Protein AF-A0A1E7FN71-F1 (afdb_monomer_lite)

Radius of gyration: 25.56 Å; chains: 1; bounding box: 55×100×59 Å

Foldseek 3Di:
DDDDDDDDDDDDDDDDPPDPPPDPPDPPPPPPPPPDDPPPFKWKKKWFWDDPAWGWMKMKIWGWDDDPPDPPDTDIFWIKIKIATAGHHQCLQVVQDDDDPPWFQFKFKWWAPAAQDPVRDPVPSAFGQAPLPLPAPRYNQDDDVGPSVVCVVPPPPDDQDNADDVVVPNSNDRLGRCCSQWNTGGRDGGMDMTTGPRPRDCVSRQRTKMFIDRVPGTRIMTHMHIDD

Organism: NCBI:txid635003

pLDDT: mean 80.62, std 20.77, range [32.75, 98.75]

InterPro domains:
  IPR036423 Superoxide dismutase-like, copper/zinc binding domain superfamily [G3DSA:2.60.40.200] (39-228)
  IPR036423 Superoxide dismutase-like, copper/zinc binding domain superfamily [SSF49329] (101-226)

Secondary structure (DSSP, 8-state):
----------------------PPP--------------TTEEEEEEEEE-SSEEEEEEEEEEEEEPTT-TT-EEE--EEEEEEEEEE-TTHHHHTSTT-SS--SEEEEEEESSPPPTT--GGGG-SB--TT----TTBTT-STTSHHHHHHHHSTT----SS--HHHHGGGS-TTBHHHHH-PEESSSEEEEEEESS---GGGTTTSEEEEESSSSEEEEEE-EE--

Structure (mmCIF, N/CA/C/O backbone):
data_AF-A0A1E7FN71-F1
#
_entry.id   AF-A0A1E7FN71-F1
#
loop_
_atom_site.group_PDB
_atom_site.id
_atom_site.type_symbol
_atom_site.label_atom_id
_atom_site.label_alt_id
_atom_site.label_comp_id
_atom_site.label_asym_id
_atom_site.label_entity_id
_atom_site.label_seq_id
_atom_site.pdbx_PDB_ins_code
_atom_site.Cartn_x
_atom_site.Cartn_y
_atom_site.Cartn_z
_atom_site.occupancy
_atom_site.B_iso_or_equiv
_atom_site.auth_seq_id
_atom_site.auth_comp_id
_atom_site.auth_asym_id
_atom_site.auth_atom_id
_atom_site.pdbx_PDB_model_num
ATOM 1 N N . MET A 1 1 ? 0.110 -81.401 -13.781 1.00 43.94 1 MET A N 1
ATOM 2 C CA . MET A 1 1 ? 0.864 -80.544 -12.839 1.00 43.94 1 MET A CA 1
ATOM 3 C C . MET A 1 1 ? -0.147 -79.677 -12.103 1.00 43.94 1 MET A C 1
ATOM 5 O O . MET A 1 1 ? -0.982 -79.071 -12.757 1.00 43.94 1 MET A O 1
ATOM 9 N N . LYS A 1 2 ? -0.176 -79.758 -10.767 1.00 37.06 2 LYS A N 1
ATOM 10 C CA . LYS A 1 2 ? -1.174 -79.109 -9.900 1.00 37.06 2 LYS A CA 1
ATOM 11 C C . LYS A 1 2 ? -0.768 -77.649 -9.668 1.00 37.06 2 LYS A C 1
ATOM 13 O O . LYS A 1 2 ? 0.342 -77.417 -9.203 1.00 37.06 2 LYS A O 1
ATOM 18 N N . PHE A 1 3 ? -1.650 -76.699 -9.969 1.00 38.06 3 PHE A N 1
ATOM 19 C CA . PHE A 1 3 ? -1.478 -75.298 -9.581 1.00 38.06 3 PHE A CA 1
ATOM 20 C C . PHE A 1 3 ? -2.071 -75.096 -8.183 1.00 38.06 3 PHE A C 1
ATOM 22 O O . PHE A 1 3 ? -3.248 -75.367 -7.961 1.00 38.06 3 PHE A O 1
ATOM 29 N N . SER A 1 4 ? -1.227 -74.676 -7.241 1.00 42.72 4 SER A N 1
ATOM 30 C CA . SER A 1 4 ? -1.602 -74.306 -5.876 1.00 42.72 4 SER A CA 1
ATOM 31 C C . SER A 1 4 ? -1.724 -72.787 -5.810 1.00 42.72 4 SER A C 1
ATOM 33 O O . SER A 1 4 ? -0.733 -72.083 -5.983 1.00 42.72 4 SER A O 1
ATOM 35 N N . THR A 1 5 ? -2.931 -72.279 -5.583 1.00 47.41 5 THR A N 1
ATOM 36 C CA . THR A 1 5 ? -3.194 -70.869 -5.274 1.00 47.41 5 THR A CA 1
ATOM 37 C C . THR A 1 5 ? -2.944 -70.618 -3.792 1.00 47.41 5 THR A C 1
ATOM 39 O O . THR A 1 5 ? -3.663 -71.151 -2.949 1.00 47.41 5 THR A O 1
ATOM 42 N N . SER A 1 6 ? -1.939 -69.801 -3.478 1.00 44.81 6 SER A N 1
ATOM 43 C CA . SER A 1 6 ? -1.690 -69.303 -2.123 1.00 44.81 6 SER A CA 1
ATOM 44 C C . SER A 1 6 ? -2.360 -67.942 -1.947 1.00 44.81 6 SER A C 1
ATOM 46 O O . SER A 1 6 ? -1.981 -66.965 -2.588 1.00 44.81 6 SER A O 1
ATOM 48 N N . THR A 1 7 ? -3.365 -67.887 -1.077 1.00 44.19 7 THR A N 1
ATOM 49 C CA . THR A 1 7 ? -4.008 -66.654 -0.615 1.00 44.19 7 THR A CA 1
ATOM 50 C C . THR A 1 7 ? -3.109 -65.988 0.427 1.00 44.19 7 THR A C 1
ATOM 52 O O . THR A 1 7 ? -2.805 -66.592 1.453 1.00 44.19 7 THR A O 1
ATOM 55 N N . ILE A 1 8 ? -2.665 -64.757 0.167 1.00 45.03 8 ILE A N 1
ATOM 56 C CA . ILE A 1 8 ? -1.936 -63.935 1.142 1.00 45.03 8 ILE A CA 1
ATOM 57 C C . ILE A 1 8 ? -2.972 -63.117 1.915 1.00 45.03 8 ILE A C 1
ATOM 59 O O . ILE A 1 8 ? -3.577 -62.195 1.372 1.00 45.03 8 ILE A O 1
ATOM 63 N N . THR A 1 9 ? -3.189 -63.476 3.177 1.00 41.31 9 THR A N 1
ATOM 64 C CA . THR A 1 9 ? -4.023 -62.717 4.114 1.00 41.31 9 THR A CA 1
ATOM 65 C C . THR A 1 9 ? -3.123 -61.752 4.880 1.00 41.31 9 THR A C 1
ATOM 67 O O . THR A 1 9 ? -2.402 -62.161 5.789 1.00 41.31 9 THR A O 1
ATOM 70 N N . THR A 1 10 ? -3.132 -60.472 4.514 1.00 47.50 10 THR A N 1
ATOM 71 C CA . THR A 1 10 ? -2.397 -59.433 5.248 1.00 47.50 10 THR A CA 1
ATOM 72 C C . THR A 1 10 ? -3.249 -58.958 6.423 1.00 47.50 10 THR A C 1
ATOM 74 O O . THR A 1 10 ? -4.263 -58.289 6.236 1.00 47.50 10 THR A O 1
ATOM 77 N N . ALA A 1 11 ? -2.857 -59.324 7.643 1.00 42.72 11 ALA A N 1
ATOM 78 C CA . ALA A 1 11 ? -3.457 -58.807 8.867 1.00 42.72 11 ALA A CA 1
ATOM 79 C C . ALA A 1 11 ? -2.912 -57.398 9.153 1.00 42.72 11 ALA A C 1
ATOM 81 O O . ALA A 1 11 ? -1.720 -57.231 9.404 1.00 42.72 11 ALA A O 1
ATOM 82 N N . PHE A 1 12 ? -3.780 -56.385 9.132 1.00 42.19 12 PHE A N 1
ATOM 83 C CA . PHE A 1 12 ? -3.466 -55.063 9.672 1.00 42.19 12 PHE A CA 1
ATOM 84 C C . PHE A 1 12 ? -3.674 -55.089 11.189 1.00 42.19 12 PHE A C 1
ATOM 86 O O . PHE A 1 12 ? -4.802 -55.168 11.673 1.00 42.19 12 PHE A O 1
ATOM 93 N N . ALA A 1 13 ? -2.577 -55.040 11.944 1.00 41.75 13 ALA A N 1
ATOM 94 C CA . ALA A 1 13 ? -2.614 -54.797 13.378 1.00 41.75 13 ALA A CA 1
ATOM 95 C C . ALA A 1 13 ? -2.843 -53.297 13.624 1.00 41.75 13 ALA A C 1
ATOM 97 O O . ALA A 1 13 ? -2.007 -52.465 13.274 1.00 41.75 13 ALA A O 1
ATOM 98 N N . LEU A 1 14 ? -3.986 -52.955 14.222 1.00 37.75 14 LEU A N 1
ATOM 99 C CA . LEU A 1 14 ? -4.282 -51.611 14.708 1.00 37.75 14 LEU A CA 1
ATOM 100 C C . LEU A 1 14 ? -3.524 -51.406 16.031 1.00 37.75 14 LEU A C 1
ATOM 102 O O . LEU A 1 14 ? -3.933 -51.912 17.075 1.00 37.75 14 LEU A O 1
ATOM 106 N N . ALA A 1 15 ? -2.394 -50.702 15.993 1.00 43.50 15 ALA A N 1
ATOM 107 C CA . ALA A 1 15 ? -1.716 -50.258 17.205 1.00 43.50 15 ALA A CA 1
ATOM 108 C C . ALA A 1 15 ? -2.453 -49.029 17.761 1.00 43.50 15 ALA A C 1
ATOM 110 O O . ALA A 1 15 ? -2.355 -47.930 17.219 1.00 43.50 15 ALA A O 1
ATOM 111 N N . ALA A 1 16 ? -3.218 -49.222 18.836 1.00 44.25 16 ALA A N 1
ATOM 112 C CA . ALA A 1 16 ? -3.797 -48.129 19.604 1.00 44.25 16 ALA A CA 1
ATOM 113 C C . ALA A 1 16 ? -2.679 -47.415 20.380 1.00 44.25 16 ALA A C 1
ATOM 115 O O . ALA A 1 16 ? -2.180 -47.925 21.382 1.00 44.25 16 ALA A O 1
ATOM 116 N N . VAL A 1 17 ? -2.278 -46.231 19.917 1.00 46.81 17 VAL A N 1
ATOM 117 C CA . VAL A 1 17 ? -1.406 -45.333 20.680 1.00 46.81 17 VAL A CA 1
ATOM 118 C C . VAL A 1 17 ? -2.277 -44.603 21.699 1.00 46.81 17 VAL A C 1
ATOM 120 O O . VAL A 1 17 ? -2.872 -43.567 21.415 1.00 46.81 17 VAL A O 1
ATOM 123 N N . SER A 1 18 ? -2.384 -45.164 22.902 1.00 49.19 18 SER A N 1
ATOM 124 C CA . SER A 1 18 ? -2.952 -44.483 24.066 1.00 49.19 18 SER A CA 1
ATOM 125 C C . SER A 1 18 ? -1.925 -43.497 24.632 1.00 49.19 18 SER A C 1
ATOM 127 O O . SER A 1 18 ? -1.276 -43.761 25.643 1.00 49.19 18 SER A O 1
ATOM 129 N N . GLY A 1 19 ? -1.746 -42.373 23.942 1.00 41.06 19 GLY A N 1
ATOM 130 C CA . GLY A 1 19 ? -1.052 -41.200 24.463 1.00 41.06 19 GLY A CA 1
ATOM 131 C C . GLY A 1 19 ? -2.077 -40.217 25.012 1.00 41.06 19 GLY A C 1
ATOM 132 O O . GLY A 1 19 ? -2.760 -39.547 24.243 1.00 41.06 19 GLY A O 1
ATOM 133 N N . LEU A 1 20 ? -2.204 -40.146 26.338 1.00 40.31 20 LEU A N 1
ATOM 134 C CA . LEU A 1 20 ? -2.929 -39.076 27.021 1.00 40.31 20 LEU A CA 1
ATOM 135 C C . LEU A 1 20 ? -2.244 -37.741 26.704 1.00 40.31 20 LEU A C 1
ATOM 137 O O . LEU A 1 20 ? -1.243 -37.386 27.320 1.00 40.31 20 LEU A O 1
ATOM 141 N N . CYS A 1 21 ? -2.786 -37.007 25.735 1.00 34.09 21 CYS A N 1
ATOM 142 C CA . CYS A 1 21 ? -2.458 -35.606 25.533 1.00 34.09 21 CYS A CA 1
ATOM 143 C C . CYS A 1 21 ? -3.150 -34.817 26.651 1.00 34.09 21 CYS A C 1
ATOM 145 O O . CYS A 1 21 ? -4.353 -34.554 26.603 1.00 34.09 21 CYS A O 1
ATOM 147 N N . THR A 1 22 ? -2.412 -34.517 27.719 1.00 38.75 22 THR A N 1
ATOM 148 C CA . THR A 1 22 ? 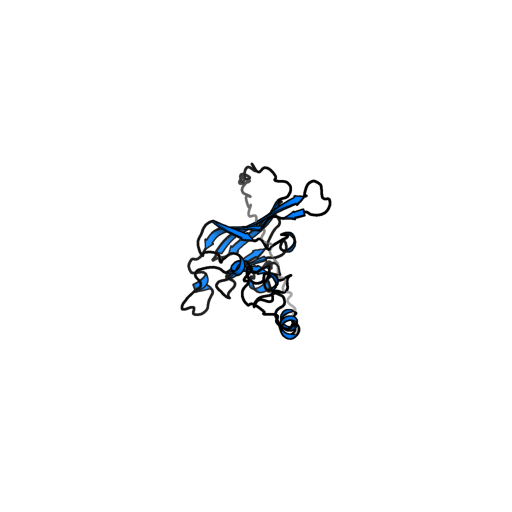-2.862 -33.584 28.749 1.00 38.75 22 THR A CA 1
ATOM 149 C C . THR A 1 22 ? -2.961 -32.201 28.120 1.00 38.75 22 THR A C 1
ATOM 151 O O . THR A 1 22 ? -1.944 -31.572 27.837 1.00 38.75 22 THR A O 1
ATOM 154 N N . ILE A 1 23 ? -4.192 -31.750 27.888 1.00 44.72 23 ILE A N 1
ATOM 155 C CA . ILE A 1 23 ? -4.508 -30.376 27.500 1.00 44.72 23 ILE A CA 1
ATOM 156 C C . ILE A 1 23 ? -4.020 -29.468 28.640 1.00 44.72 23 ILE A C 1
ATOM 158 O O . ILE A 1 23 ? -4.516 -29.619 29.762 1.00 44.72 23 ILE A O 1
ATOM 162 N N . PRO A 1 24 ? -3.068 -28.544 28.419 1.00 41.44 24 PRO A N 1
ATOM 163 C CA . PRO A 1 24 ? -2.787 -27.523 29.410 1.00 41.44 24 PRO A CA 1
ATOM 164 C C . PRO A 1 24 ? -4.044 -26.665 29.577 1.00 41.44 24 PRO A C 1
ATOM 166 O O . PRO A 1 24 ? -4.565 -26.075 28.630 1.00 41.44 24 PRO A O 1
ATOM 169 N N . THR A 1 25 ? -4.552 -26.638 30.804 1.00 43.12 25 THR A N 1
ATOM 170 C CA . THR A 1 25 ? -5.607 -25.738 31.254 1.00 43.12 25 THR A CA 1
ATOM 171 C C . THR A 1 25 ? -5.225 -24.299 30.935 1.00 43.12 25 THR A C 1
ATOM 173 O O . THR A 1 25 ? -4.217 -23.812 31.441 1.00 43.12 25 THR A O 1
ATOM 176 N N . SER A 1 26 ? -6.039 -23.665 30.088 1.00 43.53 26 SER A N 1
ATOM 177 C CA . SER A 1 26 ? -6.282 -22.221 30.002 1.00 43.53 26 SER A CA 1
ATOM 178 C C . SER A 1 26 ? -5.144 -21.337 30.519 1.00 43.53 26 SER A C 1
ATOM 180 O O . SER A 1 26 ? -5.128 -20.938 31.685 1.00 43.53 26 SER A O 1
ATOM 182 N N . VAL A 1 27 ? -4.238 -20.949 29.623 1.00 38.69 27 VAL A N 1
ATOM 183 C CA . VAL A 1 27 ? -3.549 -19.672 29.796 1.00 38.69 27 VAL A CA 1
ATOM 184 C C . VAL A 1 27 ? -4.643 -18.614 29.673 1.00 38.69 27 VAL A C 1
ATOM 186 O O . VAL A 1 27 ? -5.217 -18.440 28.599 1.00 38.69 27 VAL A O 1
ATOM 189 N N . GLU A 1 28 ? -4.999 -17.962 30.781 1.00 43.72 28 GLU A N 1
ATOM 190 C CA . GLU A 1 28 ? -5.779 -16.728 30.742 1.00 43.72 28 GLU A CA 1
ATOM 191 C C . GLU A 1 28 ? -4.973 -15.709 29.932 1.00 43.72 28 GLU A C 1
ATOM 193 O O . GLU A 1 28 ? -4.120 -14.988 30.455 1.00 43.72 28 GLU A O 1
ATOM 198 N N . ALA A 1 29 ? -5.238 -15.650 28.627 1.00 38.16 29 ALA A N 1
ATOM 199 C CA . ALA A 1 29 ? -4.952 -14.471 27.842 1.00 38.16 29 ALA A CA 1
ATOM 200 C C . ALA A 1 29 ? -5.744 -13.345 28.502 1.00 38.16 29 ALA A C 1
ATOM 202 O O . ALA A 1 29 ? -6.970 -13.267 28.406 1.00 38.16 29 ALA A O 1
ATOM 203 N N . LYS A 1 30 ? -5.038 -12.515 29.269 1.00 34.50 30 LYS A N 1
ATOM 204 C CA . LYS A 1 30 ? -5.602 -11.333 29.898 1.00 34.50 30 LYS A CA 1
ATOM 205 C C . LYS A 1 30 ? -6.099 -10.444 28.767 1.00 34.50 30 LYS A C 1
ATOM 207 O O . LYS A 1 30 ? -5.304 -9.766 28.119 1.00 34.50 30 LYS A O 1
ATOM 212 N N . ALA A 1 31 ? -7.405 -10.504 28.514 1.00 36.72 31 ALA A N 1
ATOM 213 C CA . 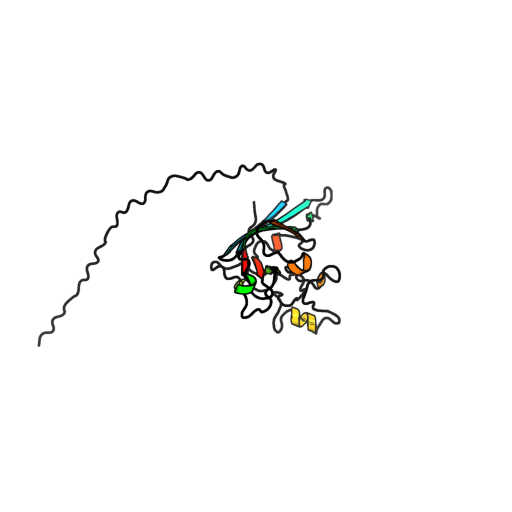ALA A 1 31 ? -8.070 -9.677 27.526 1.00 36.72 31 ALA A CA 1
ATOM 214 C C . ALA A 1 31 ? -7.603 -8.224 27.713 1.00 36.72 31 ALA A C 1
ATOM 216 O O . ALA A 1 31 ? -7.566 -7.742 28.859 1.00 36.72 31 ALA A O 1
ATOM 217 N N . PRO A 1 32 ? -7.206 -7.521 26.639 1.00 39.72 32 PRO A N 1
ATOM 218 C CA . PRO A 1 32 ? -6.862 -6.117 26.750 1.00 39.72 32 PRO A CA 1
ATOM 219 C C . PRO A 1 32 ? -8.060 -5.396 27.368 1.00 39.72 32 PRO A C 1
ATOM 221 O O . PRO A 1 32 ? -9.189 -5.495 26.889 1.00 39.72 32 PRO A O 1
ATOM 224 N N . LYS A 1 33 ? -7.820 -4.714 28.493 1.00 32.75 33 LYS A N 1
ATOM 225 C CA . LYS A 1 33 ? -8.832 -3.894 29.159 1.00 32.75 33 LYS A CA 1
ATOM 226 C C . LYS A 1 33 ? -9.279 -2.822 28.172 1.00 32.75 33 LYS A C 1
ATOM 228 O O . LYS A 1 33 ? -8.565 -1.845 27.945 1.00 32.75 33 LYS A O 1
ATOM 233 N N . ASN A 1 34 ? -10.450 -3.029 27.584 1.00 34.78 34 ASN A N 1
ATOM 234 C CA . ASN A 1 34 ? -11.034 -2.136 26.603 1.00 34.78 34 ASN A CA 1
ATOM 235 C C . ASN A 1 34 ? -11.571 -0.886 27.324 1.00 34.78 34 ASN A C 1
ATOM 237 O O . ASN A 1 34 ? -12.732 -0.809 27.707 1.00 34.78 34 ASN A O 1
ATOM 241 N N . ASN A 1 35 ? -10.688 0.088 27.560 1.00 43.44 35 ASN A N 1
ATOM 242 C CA . ASN A 1 35 ? -11.032 1.435 28.036 1.00 43.44 35 ASN A CA 1
ATOM 243 C C . ASN A 1 35 ? -11.320 2.389 26.853 1.00 43.44 35 ASN A C 1
ATOM 245 O O . ASN A 1 35 ? -11.034 3.587 26.913 1.00 43.44 35 ASN A O 1
ATOM 249 N N . GLY A 1 36 ? -11.853 1.864 25.748 1.00 36.28 36 GLY A N 1
ATOM 250 C CA . GLY A 1 36 ? -12.141 2.620 24.535 1.00 36.28 36 GLY A CA 1
ATOM 251 C C . GLY A 1 36 ? -13.570 3.142 24.529 1.00 36.28 36 GLY A C 1
ATOM 252 O O . GLY A 1 36 ? -14.526 2.382 24.445 1.00 36.28 36 GLY A O 1
ATOM 253 N N . LYS A 1 37 ? -13.735 4.463 24.585 1.00 36.91 37 LYS A N 1
ATOM 254 C CA . LYS A 1 37 ? -14.979 5.121 24.175 1.00 36.91 37 LYS A CA 1
ATOM 255 C C . LYS A 1 37 ? -15.272 4.688 22.733 1.00 36.91 37 LYS A C 1
ATOM 257 O O . LYS A 1 37 ? -14.541 5.114 21.845 1.00 36.91 37 LYS A O 1
ATOM 262 N N . ASN A 1 38 ? -16.314 3.887 22.498 1.00 41.88 38 ASN A N 1
ATOM 263 C CA . ASN A 1 38 ? -16.798 3.606 21.144 1.00 41.88 38 ASN A CA 1
ATOM 264 C C . ASN A 1 38 ? -17.213 4.932 20.490 1.00 41.88 38 ASN A C 1
ATOM 266 O O . ASN A 1 38 ? -18.311 5.450 20.724 1.00 41.88 38 ASN A O 1
ATOM 270 N N . GLU A 1 39 ? -16.306 5.517 19.706 1.00 57.12 39 GLU A N 1
ATOM 271 C CA . GLU A 1 39 ? -16.605 6.604 18.784 1.00 57.12 39 GLU A CA 1
ATOM 272 C C . GLU A 1 39 ? -17.524 6.011 17.715 1.00 57.12 39 GLU A C 1
ATOM 274 O O . GLU A 1 39 ? -17.074 5.487 16.702 1.00 57.12 39 GLU A O 1
ATOM 279 N N . LYS A 1 40 ? -18.839 6.051 17.972 1.00 60.94 40 LYS A N 1
ATOM 280 C CA . LYS A 1 40 ? -19.854 5.717 16.972 1.00 60.94 40 LYS A CA 1
ATOM 281 C C . LYS A 1 40 ? -19.477 6.470 15.690 1.00 60.94 40 LYS A C 1
ATOM 283 O O . LYS A 1 40 ? -19.356 7.698 15.730 1.00 60.94 40 LYS A O 1
ATOM 288 N N . ASN A 1 41 ? -19.291 5.734 14.593 1.00 80.81 41 ASN A N 1
ATOM 289 C CA . ASN A 1 41 ? -18.910 6.199 13.253 1.00 80.81 41 ASN A CA 1
ATOM 290 C C . ASN A 1 41 ? -17.403 6.310 12.912 1.00 80.81 41 ASN A C 1
ATOM 292 O O . ASN A 1 41 ? -17.016 7.183 12.129 1.00 80.81 41 ASN A O 1
ATOM 296 N N . VAL A 1 42 ? -16.547 5.446 13.455 1.00 87.31 42 VAL A N 1
ATOM 297 C CA . VAL A 1 42 ? -15.207 5.191 12.894 1.00 87.31 42 VAL A CA 1
ATOM 298 C C . VAL A 1 42 ? -15.253 3.863 12.141 1.00 87.31 42 VAL A C 1
ATOM 300 O O . VAL A 1 42 ? -15.728 2.885 12.701 1.00 87.31 42 VAL A O 1
ATOM 303 N N . VAL A 1 43 ? -14.770 3.841 10.899 1.00 92.31 43 VAL A N 1
ATOM 304 C CA . VAL A 1 43 ? -14.437 2.607 10.173 1.00 92.31 43 VAL A CA 1
ATOM 305 C C . VAL A 1 43 ? -12.937 2.397 10.301 1.00 92.31 43 VAL A C 1
ATOM 307 O O . VAL A 1 43 ? -12.162 3.345 10.128 1.00 92.31 43 VAL A O 1
ATOM 310 N N . GLU A 1 44 ? -12.534 1.176 10.624 1.00 95.81 44 GLU A N 1
ATOM 311 C CA . GLU A 1 44 ? -11.142 0.780 10.783 1.00 95.81 44 GLU A CA 1
ATOM 312 C C . GLU A 1 44 ? -10.893 -0.529 10.043 1.00 95.81 44 GLU A C 1
ATOM 314 O O . GLU A 1 44 ? -11.605 -1.505 10.257 1.00 95.81 44 GLU A O 1
ATOM 319 N N . LEU A 1 45 ? -9.875 -0.533 9.185 1.00 98.00 45 LEU A N 1
ATOM 320 C CA . LEU A 1 45 ? -9.351 -1.749 8.580 1.00 98.00 45 LEU A CA 1
ATOM 321 C C . LEU A 1 45 ? -7.974 -2.045 9.154 1.00 98.00 45 LEU A C 1
ATOM 323 O O . LEU A 1 45 ? -7.188 -1.125 9.427 1.00 98.00 45 LEU A O 1
ATOM 327 N N . LYS A 1 46 ? -7.675 -3.330 9.290 1.00 98.38 46 LYS A N 1
ATOM 328 C CA . LYS A 1 46 ? -6.383 -3.829 9.742 1.00 98.38 46 LYS A CA 1
ATOM 329 C C . LYS A 1 46 ? -5.885 -4.897 8.777 1.00 98.38 46 LYS A C 1
ATOM 331 O O . LYS A 1 46 ? -6.652 -5.770 8.410 1.00 98.38 46 LYS A O 1
ATOM 336 N N . ALA A 1 47 ? -4.613 -4.836 8.409 1.00 98.62 47 ALA A N 1
ATOM 337 C CA . ALA A 1 47 ? -3.913 -5.929 7.752 1.00 98.62 47 ALA A CA 1
ATOM 338 C C . ALA A 1 47 ? -2.751 -6.367 8.640 1.00 98.62 47 ALA A C 1
ATOM 340 O O . ALA A 1 47 ? -1.931 -5.538 9.048 1.00 98.62 47 ALA A O 1
ATOM 341 N N . MET A 1 48 ? -2.718 -7.652 8.981 1.00 98.25 48 MET A N 1
ATOM 342 C CA . MET A 1 48 ? -1.587 -8.271 9.668 1.00 98.25 48 MET A CA 1
ATOM 343 C C . MET A 1 48 ? -0.671 -8.904 8.632 1.00 98.25 48 MET A C 1
ATOM 345 O O . MET A 1 48 ? -1.143 -9.546 7.698 1.00 98.25 48 MET A O 1
ATOM 349 N N . ILE A 1 49 ? 0.626 -8.689 8.802 1.00 98.44 49 ILE A N 1
ATOM 350 C CA . ILE A 1 49 ? 1.657 -9.205 7.913 1.00 98.44 49 ILE A CA 1
ATOM 351 C C . ILE A 1 49 ? 2.628 -9.974 8.791 1.00 98.44 49 ILE A C 1
ATOM 353 O O . ILE A 1 49 ? 3.185 -9.408 9.732 1.00 98.44 49 ILE A O 1
ATOM 357 N N . ASP A 1 50 ? 2.783 -11.258 8.498 1.00 96.69 50 ASP A N 1
ATOM 358 C CA . ASP A 1 50 ? 3.693 -12.157 9.197 1.00 96.69 50 ASP A CA 1
ATOM 359 C C . ASP A 1 50 ? 4.450 -12.962 8.143 1.00 96.69 50 ASP A C 1
ATOM 361 O O . ASP A 1 50 ? 3.924 -13.903 7.550 1.00 96.69 50 ASP A O 1
ATOM 365 N N . SER A 1 51 ? 5.655 -12.499 7.835 1.00 92.81 51 SER A N 1
ATOM 366 C CA . SER A 1 51 ? 6.575 -13.132 6.897 1.00 92.81 51 SER A CA 1
ATOM 367 C C . SER A 1 51 ? 7.952 -13.249 7.538 1.00 92.81 51 SER A C 1
ATOM 369 O O . SER A 1 51 ? 8.232 -12.609 8.556 1.00 92.81 51 SER A O 1
ATOM 371 N N . ASP A 1 52 ? 8.837 -14.022 6.916 1.00 90.81 52 ASP A N 1
ATOM 372 C CA . ASP A 1 52 ? 10.187 -14.252 7.438 1.00 90.81 52 ASP A CA 1
ATOM 373 C C . ASP A 1 52 ? 11.032 -12.968 7.539 1.00 90.81 52 ASP A C 1
ATOM 375 O O . ASP A 1 52 ? 11.932 -12.897 8.371 1.00 90.81 52 ASP A O 1
ATOM 379 N N . PHE A 1 53 ? 10.735 -11.946 6.728 1.00 93.38 53 PHE A N 1
ATOM 380 C CA . PHE A 1 53 ? 11.545 -10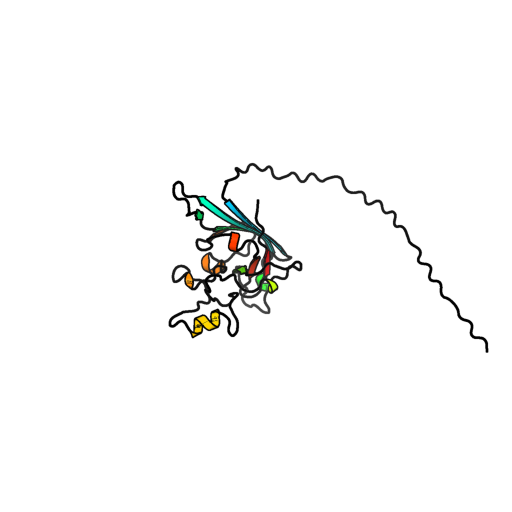.721 6.612 1.00 93.38 53 PHE A CA 1
ATOM 381 C C . PHE A 1 53 ? 10.807 -9.449 7.038 1.00 93.38 53 PHE A C 1
ATOM 383 O O . PHE A 1 53 ? 11.411 -8.382 7.122 1.00 93.38 53 PHE A O 1
ATOM 390 N N . PHE A 1 54 ? 9.498 -9.540 7.273 1.00 97.50 54 PHE A N 1
ATOM 391 C CA . PHE A 1 54 ? 8.652 -8.424 7.678 1.00 97.50 54 PHE A CA 1
ATOM 392 C C . PHE A 1 54 ? 7.514 -8.941 8.551 1.00 97.50 54 PHE A C 1
ATOM 394 O O . PHE A 1 54 ? 6.688 -9.742 8.096 1.00 97.50 54 PHE A O 1
ATOM 401 N N . LYS A 1 55 ? 7.414 -8.408 9.767 1.00 98.56 55 LYS A N 1
ATOM 402 C CA . LYS A 1 55 ? 6.268 -8.593 10.656 1.00 98.56 55 LYS A CA 1
ATOM 403 C C . LYS A 1 55 ? 5.744 -7.249 11.103 1.00 98.56 55 LYS A C 1
ATOM 405 O O . LYS A 1 55 ? 6.496 -6.374 11.531 1.00 98.56 55 LYS A O 1
ATOM 410 N N . GLY A 1 56 ? 4.436 -7.082 11.020 1.00 98.31 56 GLY A N 1
ATOM 411 C CA . GLY A 1 56 ? 3.817 -5.847 11.451 1.00 98.31 56 GLY A CA 1
ATOM 412 C C . GLY A 1 56 ? 2.332 -5.779 11.170 1.00 98.31 56 GLY A C 1
ATOM 413 O O . GLY A 1 56 ? 1.671 -6.730 10.752 1.00 98.31 56 GLY A O 1
ATOM 414 N N . THR A 1 57 ? 1.788 -4.599 11.424 1.00 98.69 57 THR A N 1
ATOM 415 C CA . THR A 1 57 ? 0.376 -4.297 11.242 1.00 98.69 57 THR A CA 1
ATOM 416 C C . THR A 1 57 ? 0.210 -2.988 10.489 1.00 98.69 57 THR A C 1
ATOM 418 O O . THR A 1 57 ? 0.683 -1.936 10.923 1.00 98.69 57 THR A O 1
ATOM 421 N N . VAL A 1 58 ? -0.585 -3.025 9.424 1.00 98.75 58 VAL A N 1
ATOM 422 C CA . VAL A 1 58 ? -1.140 -1.828 8.791 1.00 98.75 58 VAL A CA 1
ATOM 423 C C . VAL A 1 58 ? -2.535 -1.591 9.356 1.00 98.75 58 VAL A C 1
ATOM 425 O O . VAL A 1 58 ? -3.367 -2.489 9.414 1.00 98.75 58 VAL A O 1
ATOM 428 N N . THR A 1 59 ? -2.813 -0.373 9.803 1.00 98.56 59 THR A N 1
ATOM 429 C CA . THR A 1 59 ? -4.142 0.058 10.241 1.00 98.56 59 THR A CA 1
ATOM 430 C C . THR A 1 59 ? -4.530 1.318 9.491 1.00 98.56 59 THR A C 1
ATOM 432 O O . THR A 1 59 ? -3.755 2.275 9.454 1.00 98.56 59 THR A O 1
ATOM 435 N N . VAL A 1 60 ? -5.755 1.373 8.982 1.00 98.00 60 VAL A N 1
ATOM 436 C CA . VAL A 1 60 ? -6.323 2.586 8.395 1.00 98.00 60 VAL A CA 1
ATOM 437 C C . VAL A 1 60 ? -7.664 2.910 9.033 1.00 98.00 60 VAL A C 1
ATOM 439 O O . VAL A 1 60 ? -8.500 2.032 9.216 1.00 98.00 60 VAL A O 1
ATOM 442 N N . LYS A 1 61 ? -7.865 4.181 9.402 1.00 96.31 61 LYS A N 1
ATOM 443 C CA . LYS A 1 61 ? -9.105 4.655 10.037 1.00 96.31 61 LYS A CA 1
ATOM 444 C C . LYS A 1 61 ? -9.714 5.837 9.298 1.00 96.31 61 LYS A C 1
ATOM 446 O O . LYS A 1 61 ? -8.996 6.769 8.927 1.00 96.31 61 LYS A O 1
ATOM 451 N N . GLN A 1 62 ? -11.041 5.858 9.195 1.00 93.62 62 GLN A N 1
ATOM 452 C CA . GLN A 1 62 ? -11.826 7.005 8.728 1.00 93.62 62 GLN A CA 1
ATOM 453 C C . GLN A 1 62 ? -13.023 7.266 9.641 1.00 93.62 62 GLN A C 1
ATOM 455 O O . GLN A 1 62 ? -13.702 6.346 10.082 1.00 93.62 62 GLN A O 1
ATOM 460 N N . LYS A 1 63 ? -13.319 8.542 9.909 1.00 89.94 63 LYS A N 1
ATOM 461 C CA . LYS A 1 63 ? -14.549 8.951 10.598 1.00 89.94 63 LYS A CA 1
ATOM 462 C C . LYS A 1 63 ? -15.626 9.262 9.571 1.00 89.94 63 LYS A C 1
ATOM 464 O O . LYS A 1 63 ? -15.404 10.084 8.685 1.00 89.94 63 LYS A O 1
ATOM 469 N N . GLN A 1 64 ? -16.810 8.691 9.752 1.00 81.69 64 GLN A N 1
ATOM 470 C CA . GLN A 1 64 ? -18.003 8.993 8.969 1.00 81.69 64 GLN A CA 1
ATOM 471 C C . GLN A 1 64 ? -18.932 9.892 9.797 1.00 81.69 64 GLN A C 1
ATOM 473 O O . GLN A 1 64 ? -19.554 9.465 10.759 1.00 81.69 64 GLN A O 1
ATOM 478 N N . LYS A 1 65 ? -19.051 11.180 9.476 1.00 70.25 65 LYS A N 1
ATOM 479 C CA . LYS A 1 65 ? -19.975 12.079 10.189 1.00 70.25 65 LYS A CA 1
ATOM 480 C C . LYS A 1 65 ? -21.226 12.324 9.362 1.00 70.25 65 LYS A C 1
ATOM 482 O O . LYS A 1 65 ? -21.149 12.877 8.270 1.00 70.25 65 LYS A O 1
ATOM 487 N N . GLN A 1 66 ? -22.404 12.024 9.906 1.00 59.22 66 GLN A N 1
ATOM 488 C CA . GLN A 1 66 ? -23.634 12.616 9.380 1.00 59.22 66 GLN A CA 1
ATOM 489 C C . GLN A 1 66 ? -23.666 14.108 9.731 1.00 59.22 66 GLN A C 1
ATOM 491 O O . GLN A 1 66 ? -23.594 14.487 10.904 1.00 59.22 66 GLN A O 1
ATOM 496 N N . ARG A 1 67 ? -23.786 14.979 8.723 1.00 56.50 67 ARG A N 1
ATOM 497 C CA . ARG A 1 67 ? -24.008 16.409 8.966 1.00 56.50 67 ARG A CA 1
ATOM 498 C C . ARG A 1 67 ? -25.398 16.617 9.575 1.00 56.50 67 ARG A C 1
ATOM 500 O O . ARG A 1 67 ? -26.414 16.319 8.948 1.00 56.50 67 ARG A O 1
ATOM 507 N N . LYS A 1 68 ? -25.443 17.171 10.792 1.00 45.44 68 LYS A N 1
ATOM 508 C CA . LYS A 1 68 ? -26.685 17.602 11.454 1.00 45.44 68 LYS A CA 1
ATOM 509 C C . LYS A 1 68 ? -27.441 18.555 10.517 1.00 45.44 68 LYS A C 1
ATOM 511 O O . LYS A 1 68 ? -26.915 19.604 10.165 1.00 45.44 68 LYS A O 1
ATOM 516 N N . GLY A 1 69 ? -28.651 18.174 10.107 1.00 59.25 69 GLY A N 1
ATOM 517 C CA . GLY A 1 69 ? -29.538 19.003 9.283 1.00 59.25 69 GLY A CA 1
ATOM 518 C C . GLY A 1 69 ? -29.551 18.703 7.782 1.00 59.25 69 GLY A C 1
ATOM 519 O O . GLY A 1 69 ? -30.372 19.287 7.086 1.00 59.25 69 GLY A O 1
ATOM 520 N N . ASN A 1 70 ? -28.720 17.784 7.273 1.00 53.19 70 ASN A N 1
ATOM 521 C CA . ASN A 1 70 ? -28.740 17.425 5.852 1.00 53.19 70 ASN A CA 1
ATOM 522 C C . ASN A 1 70 ? -28.823 15.901 5.682 1.00 53.19 70 ASN A C 1
ATOM 524 O O . ASN A 1 70 ? -27.816 15.193 5.755 1.00 53.19 70 ASN A O 1
ATOM 528 N N . LYS A 1 71 ? -30.050 15.393 5.509 1.00 50.94 71 LYS A N 1
ATOM 529 C CA . LYS A 1 71 ? -30.342 13.973 5.260 1.00 50.94 71 LYS A CA 1
ATOM 530 C C . LYS A 1 71 ? -29.799 13.586 3.875 1.00 50.94 71 LYS A C 1
ATOM 532 O O . LYS A 1 71 ? -30.540 13.620 2.904 1.00 50.94 71 LYS A O 1
ATOM 537 N N . GLY A 1 72 ? -28.505 13.277 3.768 1.00 53.88 72 GLY A N 1
ATOM 538 C CA . GLY A 1 72 ? -27.942 12.721 2.529 1.00 53.88 72 GLY A CA 1
ATOM 539 C C . GLY A 1 72 ? -26.429 12.835 2.325 1.00 53.88 72 GLY A C 1
ATOM 540 O O . GLY A 1 72 ? -25.886 12.053 1.557 1.00 53.88 72 GLY A O 1
ATOM 541 N N . ARG A 1 73 ? -25.715 13.750 3.001 1.00 52.81 73 ARG A N 1
ATOM 542 C CA . ARG A 1 73 ? -24.248 13.885 2.845 1.00 52.81 73 ARG A CA 1
ATOM 543 C C . ARG A 1 73 ? -23.508 13.447 4.108 1.00 52.81 73 ARG A C 1
ATOM 545 O O . ARG A 1 73 ? -23.485 14.176 5.103 1.00 52.81 73 ARG A O 1
ATOM 552 N N . GLN A 1 74 ? -22.899 12.263 4.056 1.00 62.84 74 GLN A N 1
ATOM 553 C CA . GLN A 1 74 ? -21.870 11.852 5.011 1.00 62.84 74 GLN A CA 1
ATOM 554 C C . GLN A 1 74 ? -20.586 12.640 4.720 1.00 62.84 74 GLN A C 1
ATOM 556 O O . GLN A 1 74 ? -20.153 12.744 3.576 1.00 62.84 74 GLN A O 1
ATOM 561 N N . GLN A 1 75 ? -20.002 13.243 5.751 1.00 70.12 75 GLN A N 1
ATOM 562 C CA . GLN A 1 75 ? -18.660 13.806 5.694 1.00 70.12 75 GLN A CA 1
ATOM 563 C C . GLN A 1 75 ? -17.688 12.723 6.147 1.00 70.12 75 GLN A C 1
ATOM 565 O O . GLN A 1 75 ? -17.685 12.356 7.323 1.00 70.12 75 GLN A O 1
ATOM 570 N N . ILE A 1 76 ? -16.886 12.222 5.218 1.00 81.38 76 ILE A N 1
ATOM 571 C CA . ILE A 1 76 ? -15.835 11.247 5.497 1.00 81.38 76 ILE A CA 1
ATOM 572 C C . ILE A 1 76 ? -14.524 12.019 5.680 1.00 81.38 76 ILE A C 1
ATOM 574 O O . ILE A 1 76 ? -14.246 12.960 4.937 1.00 81.38 76 ILE A O 1
ATOM 578 N N . THR A 1 77 ? -13.770 11.717 6.736 1.00 86.88 77 THR A N 1
ATOM 579 C CA . THR A 1 77 ? -12.454 12.337 6.975 1.00 86.88 77 THR A CA 1
ATOM 580 C C . THR A 1 77 ? -11.366 11.653 6.160 1.00 86.88 77 THR A C 1
ATOM 582 O O . THR A 1 77 ? -11.509 10.480 5.840 1.00 86.88 77 THR A O 1
ATOM 585 N N . ASN A 1 78 ? -10.226 12.317 5.961 1.00 92.50 78 ASN A N 1
ATOM 586 C CA . ASN A 1 78 ? -9.001 11.706 5.430 1.00 92.50 78 ASN A CA 1
ATOM 587 C C . ASN A 1 78 ? -8.709 10.360 6.112 1.00 92.50 78 ASN A C 1
ATOM 589 O O . ASN A 1 78 ? -8.865 10.243 7.338 1.00 92.50 78 ASN A O 1
ATOM 593 N N . ALA A 1 79 ? -8.271 9.375 5.332 1.00 95.44 79 ALA A N 1
ATOM 594 C CA . ALA A 1 79 ? -7.841 8.088 5.845 1.00 95.44 79 ALA A CA 1
ATOM 595 C C . ALA A 1 79 ? -6.519 8.248 6.600 1.00 95.44 79 ALA A C 1
ATOM 597 O O . ALA A 1 79 ? -5.555 8.842 6.113 1.00 95.44 79 ALA A O 1
ATOM 598 N N . LYS A 1 80 ? -6.499 7.781 7.847 1.00 97.38 80 LYS A N 1
ATOM 599 C CA . LYS A 1 80 ? -5.327 7.848 8.721 1.00 97.38 80 LYS A CA 1
ATOM 600 C C . LYS A 1 80 ? -4.675 6.484 8.762 1.00 97.38 80 LYS A C 1
ATOM 602 O O . LYS A 1 80 ? -5.178 5.590 9.441 1.00 97.38 80 LYS A O 1
ATOM 607 N N . TRP A 1 81 ? -3.570 6.369 8.043 1.00 98.44 81 TRP A N 1
ATOM 608 C CA . TRP A 1 81 ? -2.763 5.167 7.954 1.00 98.44 81 TRP A CA 1
ATOM 609 C C . TRP A 1 81 ? -1.741 5.142 9.085 1.00 98.44 81 TRP A C 1
ATOM 611 O O . TRP A 1 81 ? -1.152 6.162 9.459 1.00 98.44 81 TRP A O 1
ATOM 621 N N . LYS A 1 82 ? -1.545 3.960 9.647 1.00 98.56 82 LYS A N 1
ATOM 622 C CA . LYS A 1 82 ? -0.555 3.668 10.672 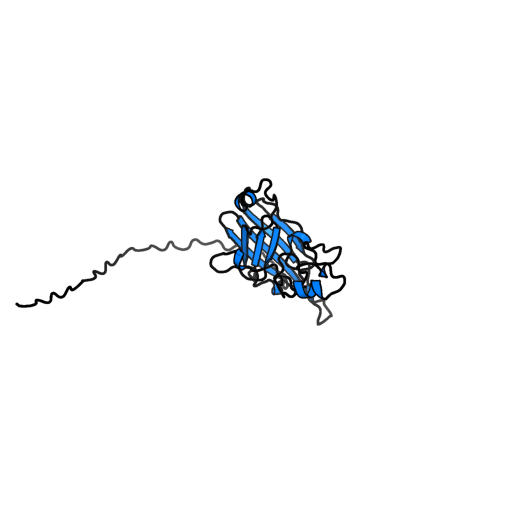1.00 98.56 82 LYS A CA 1
ATOM 623 C C . LYS A 1 82 ? 0.065 2.326 10.322 1.00 98.56 82 LYS A C 1
ATOM 625 O O . LYS A 1 82 ? -0.665 1.349 10.198 1.00 98.56 82 LYS A O 1
ATOM 630 N N . ILE A 1 83 ? 1.380 2.301 10.206 1.00 98.69 83 ILE A N 1
ATOM 631 C CA . ILE A 1 83 ? 2.155 1.090 9.964 1.00 98.69 83 ILE A CA 1
ATOM 632 C C . ILE A 1 83 ? 3.011 0.893 11.205 1.00 98.69 83 ILE A C 1
ATOM 634 O O . ILE A 1 83 ? 3.805 1.765 11.552 1.00 98.69 83 ILE A O 1
ATOM 638 N N . ASP A 1 84 ? 2.745 -0.182 11.933 1.00 98.62 84 ASP A N 1
ATOM 639 C CA . ASP A 1 84 ? 3.537 -0.622 13.076 1.00 98.62 84 ASP A CA 1
ATOM 640 C C . ASP A 1 84 ? 4.382 -1.809 12.598 1.00 98.62 84 ASP A C 1
ATOM 642 O O . ASP A 1 84 ? 3.821 -2.860 12.299 1.00 98.62 84 ASP A O 1
ATOM 646 N N . ILE A 1 85 ? 5.693 -1.614 12.463 1.00 98.62 85 ILE A N 1
ATOM 647 C CA . ILE A 1 85 ? 6.649 -2.659 12.076 1.00 98.62 85 ILE A CA 1
ATOM 648 C C . ILE A 1 85 ? 7.251 -3.230 13.358 1.00 98.62 85 ILE A C 1
ATOM 650 O O . ILE A 1 85 ? 7.890 -2.496 14.115 1.00 98.62 85 ILE A O 1
ATOM 654 N N . ASP A 1 86 ? 7.009 -4.513 13.603 1.00 98.31 86 ASP A N 1
ATOM 655 C CA . ASP A 1 86 ? 7.482 -5.228 14.789 1.00 98.31 86 ASP A CA 1
ATOM 656 C C . ASP A 1 86 ? 8.860 -5.861 14.544 1.00 98.31 86 ASP A C 1
ATOM 658 O O . ASP A 1 86 ? 9.696 -5.866 15.440 1.00 98.31 86 ASP A O 1
ATOM 662 N N . GLU A 1 87 ? 9.095 -6.367 13.331 1.00 98.25 87 GLU A N 1
ATOM 663 C CA . GLU A 1 87 ? 10.363 -6.959 12.893 1.00 98.25 87 GLU A CA 1
ATOM 664 C C . GLU A 1 87 ? 10.536 -6.691 11.394 1.00 98.25 87 GLU A C 1
ATOM 666 O O . GLU A 1 87 ? 9.585 -6.835 10.621 1.00 98.25 87 GLU A O 1
ATOM 671 N N . ILE A 1 88 ? 11.735 -6.295 10.970 1.00 97.62 88 ILE A N 1
ATOM 672 C CA . ILE A 1 88 ? 12.063 -6.139 9.551 1.00 97.62 88 ILE A CA 1
ATOM 673 C C . ILE A 1 88 ? 13.535 -6.455 9.304 1.00 97.62 88 ILE A C 1
ATOM 675 O O . ILE A 1 88 ? 14.414 -5.972 10.019 1.00 97.62 88 ILE A O 1
ATOM 679 N N . ASP A 1 89 ? 13.807 -7.254 8.277 1.00 96.12 89 ASP A N 1
ATOM 680 C CA . ASP A 1 89 ? 15.167 -7.474 7.800 1.00 96.12 89 ASP A CA 1
ATOM 681 C C . ASP A 1 89 ? 15.692 -6.176 7.165 1.00 96.12 89 ASP A C 1
ATOM 683 O O . ASP A 1 89 ? 15.127 -5.665 6.198 1.00 96.12 89 ASP A O 1
ATOM 687 N N . ALA A 1 90 ? 16.783 -5.629 7.703 1.00 93.00 90 ALA A N 1
ATOM 688 C CA . ALA A 1 90 ? 17.407 -4.421 7.165 1.00 93.00 90 ALA A CA 1
ATOM 689 C C . ALA A 1 90 ? 17.925 -4.615 5.726 1.00 93.00 90 ALA A C 1
ATOM 691 O O . ALA A 1 90 ? 18.033 -3.646 4.977 1.00 93.00 90 ALA A O 1
ATOM 692 N N . ASP A 1 91 ? 18.206 -5.861 5.332 1.00 93.25 91 ASP A N 1
ATOM 693 C CA . ASP A 1 91 ? 18.622 -6.240 3.985 1.00 93.25 91 ASP A CA 1
ATOM 694 C C . ASP A 1 91 ? 17.438 -6.716 3.115 1.00 93.25 91 ASP A C 1
ATOM 696 O O . ASP A 1 91 ? 17.665 -7.223 2.016 1.00 93.25 91 ASP A O 1
ATOM 700 N N . ILE A 1 92 ? 16.174 -6.525 3.532 1.00 94.75 92 ILE A N 1
ATOM 701 C CA . ILE A 1 92 ? 14.980 -7.006 2.804 1.00 94.75 92 ILE A CA 1
ATOM 702 C C . ILE A 1 92 ? 15.013 -6.663 1.307 1.00 94.75 92 ILE A C 1
ATOM 704 O O . ILE A 1 92 ? 14.774 -7.529 0.468 1.00 94.75 92 ILE A O 1
ATOM 708 N N . CYS A 1 93 ? 15.390 -5.434 0.947 1.00 94.06 93 CYS A N 1
ATOM 709 C CA . CYS A 1 93 ? 15.449 -5.010 -0.452 1.00 94.06 93 CYS A CA 1
ATOM 710 C C . CYS A 1 93 ? 16.675 -5.509 -1.203 1.00 94.06 93 CYS A C 1
ATOM 712 O O . CYS A 1 93 ? 16.600 -5.728 -2.407 1.00 94.06 93 CYS A O 1
ATOM 714 N N . LYS A 1 94 ? 17.784 -5.737 -0.502 1.00 92.06 94 LYS A N 1
ATOM 715 C CA . LYS A 1 94 ? 18.972 -6.366 -1.076 1.00 92.06 94 LYS A CA 1
ATOM 716 C C . LYS A 1 94 ? 18.729 -7.848 -1.364 1.00 92.06 94 LYS A C 1
ATOM 718 O O . LYS A 1 94 ? 19.201 -8.354 -2.373 1.00 92.06 94 LYS A O 1
ATOM 723 N N . ASN A 1 95 ? 17.977 -8.517 -0.494 1.00 89.94 95 ASN A N 1
ATOM 724 C CA . ASN A 1 95 ? 17.632 -9.931 -0.616 1.00 89.94 95 ASN A CA 1
ATOM 725 C C . ASN A 1 95 ? 16.526 -10.170 -1.656 1.00 89.94 95 ASN A C 1
ATOM 727 O O . ASN A 1 95 ? 16.478 -11.233 -2.268 1.00 89.94 95 ASN A O 1
ATOM 731 N N . ALA A 1 96 ? 15.650 -9.187 -1.875 1.00 89.50 96 ALA A N 1
ATOM 732 C CA . ALA A 1 96 ? 14.520 -9.297 -2.794 1.00 89.50 96 ALA A CA 1
ATOM 733 C C . ALA A 1 96 ? 14.862 -9.083 -4.275 1.00 89.50 96 ALA A C 1
ATOM 735 O O . ALA A 1 96 ? 13.985 -9.262 -5.123 1.00 89.50 96 ALA A O 1
ATOM 736 N N . CYS A 1 97 ? 16.085 -8.671 -4.611 1.00 83.06 97 CYS A N 1
ATOM 737 C CA . CYS A 1 97 ? 16.449 -8.380 -5.989 1.00 83.06 97 CYS A CA 1
ATOM 738 C C . CYS A 1 97 ? 17.706 -9.114 -6.458 1.00 83.06 97 CYS A C 1
ATOM 740 O O . CYS A 1 97 ? 18.701 -9.244 -5.746 1.00 83.06 97 CYS A O 1
ATOM 742 N N . ASP A 1 98 ? 17.671 -9.550 -7.714 1.00 74.69 98 ASP A N 1
ATOM 743 C CA . ASP A 1 98 ? 18.805 -10.195 -8.361 1.00 74.69 98 ASP A CA 1
ATOM 744 C C . ASP A 1 98 ? 19.843 -9.136 -8.771 1.00 74.69 98 ASP A C 1
ATOM 746 O O . ASP A 1 98 ? 19.609 -8.345 -9.684 1.00 74.69 98 ASP A O 1
ATOM 750 N N . ASN A 1 99 ? 21.012 -9.142 -8.122 1.00 70.50 99 ASN A N 1
ATOM 751 C CA . ASN A 1 99 ? 22.154 -8.261 -8.422 1.00 70.50 99 ASN A CA 1
ATOM 752 C C . ASN A 1 99 ? 21.865 -6.743 -8.326 1.00 70.50 99 ASN A C 1
ATOM 754 O O . ASN A 1 99 ? 22.253 -5.986 -9.218 1.00 70.50 99 ASN A O 1
ATOM 758 N N . CYS A 1 100 ? 21.229 -6.259 -7.252 1.00 73.56 100 CYS A N 1
ATOM 759 C CA . CYS A 1 100 ? 21.180 -4.812 -7.017 1.00 73.56 100 CYS A CA 1
ATOM 760 C C . CYS A 1 100 ? 22.508 -4.275 -6.482 1.00 73.56 100 CYS A C 1
ATOM 762 O O . CYS A 1 100 ? 22.844 -4.484 -5.316 1.00 73.56 100 CYS A O 1
ATOM 764 N N . ASP A 1 101 ? 23.202 -3.483 -7.297 1.00 75.94 101 ASP A N 1
ATOM 765 C CA . ASP A 1 101 ? 24.330 -2.669 -6.830 1.00 75.94 101 ASP A CA 1
ATOM 766 C C . ASP A 1 101 ? 23.871 -1.541 -5.881 1.00 75.94 101 ASP A C 1
ATOM 768 O O . ASP A 1 101 ? 24.645 -1.090 -5.041 1.00 75.94 101 ASP A O 1
ATOM 772 N N . ASN A 1 102 ? 22.605 -1.113 -5.985 1.00 82.38 102 ASN A N 1
ATOM 773 C CA . ASN A 1 102 ? 21.975 -0.098 -5.135 1.00 82.38 102 ASN A CA 1
ATOM 774 C C . ASN A 1 102 ? 20.549 -0.541 -4.753 1.00 82.38 102 ASN A C 1
ATOM 776 O O . ASN A 1 102 ? 19.618 -0.263 -5.510 1.00 82.38 102 ASN A O 1
ATOM 780 N N . PRO A 1 103 ? 20.362 -1.271 -3.639 1.00 86.69 103 PRO A N 1
ATOM 781 C CA . PRO A 1 103 ? 19.030 -1.655 -3.186 1.00 86.69 103 PRO A CA 1
ATOM 782 C C . PRO A 1 103 ? 18.238 -0.435 -2.704 1.00 86.69 103 PRO A C 1
ATOM 784 O O . PRO A 1 103 ? 18.811 0.536 -2.204 1.00 86.69 103 PRO A O 1
ATOM 787 N N . GLU A 1 104 ? 16.914 -0.511 -2.824 1.00 91.62 104 GLU A N 1
ATOM 788 C CA . GLU A 1 104 ? 16.010 0.491 -2.258 1.00 91.62 104 GLU A CA 1
ATOM 789 C C . GLU A 1 104 ? 16.192 0.587 -0.739 1.00 91.62 104 GLU A C 1
ATOM 791 O O . GLU A 1 104 ? 16.355 -0.420 -0.048 1.00 91.62 104 GLU A O 1
ATOM 796 N N . THR A 1 105 ? 16.152 1.809 -0.214 1.00 93.25 105 THR A N 1
ATOM 797 C CA . THR A 1 105 ? 16.291 2.079 1.229 1.00 93.25 105 THR A CA 1
ATOM 798 C C . THR A 1 105 ? 14.949 2.298 1.924 1.00 93.25 105 THR A C 1
ATOM 800 O O . THR A 1 105 ? 14.891 2.497 3.135 1.00 93.25 105 THR A O 1
ATOM 803 N N . THR A 1 106 ? 13.869 2.273 1.153 1.00 97.06 106 THR A N 1
ATOM 804 C CA . THR A 1 106 ? 12.485 2.466 1.578 1.00 97.06 106 THR A CA 1
ATOM 805 C C . THR A 1 106 ? 11.599 1.451 0.857 1.00 97.06 106 THR A C 1
ATOM 807 O O . THR A 1 106 ? 11.974 0.873 -0.164 1.00 97.06 106 THR A O 1
ATOM 810 N N . LEU A 1 107 ? 10.403 1.220 1.390 1.00 97.75 107 LEU A N 1
ATOM 811 C CA . LEU A 1 107 ? 9.399 0.354 0.794 1.00 97.75 107 LEU A CA 1
ATOM 812 C C . LEU A 1 107 ? 8.336 1.193 0.092 1.00 97.75 107 LEU A C 1
ATOM 814 O O . LEU A 1 107 ? 7.667 2.028 0.714 1.00 97.75 107 LEU A O 1
ATOM 818 N N . ASN A 1 108 ? 8.115 0.903 -1.188 1.00 97.50 108 ASN A N 1
ATOM 819 C CA . ASN A 1 108 ? 6.843 1.244 -1.809 1.00 97.50 108 ASN A CA 1
ATOM 820 C C . ASN A 1 108 ? 5.749 0.369 -1.191 1.00 97.50 108 ASN A C 1
ATOM 822 O O . ASN A 1 108 ? 5.996 -0.749 -0.749 1.00 97.50 108 ASN A O 1
ATOM 826 N N . TRP A 1 109 ? 4.533 0.871 -1.157 1.00 98.19 109 TRP A N 1
ATOM 827 C CA . TRP A 1 109 ? 3.376 0.248 -0.548 1.00 98.19 109 TRP A CA 1
ATOM 828 C C . TRP A 1 109 ? 2.111 0.716 -1.257 1.00 98.19 109 TRP A C 1
ATOM 830 O O . TRP A 1 109 ? 1.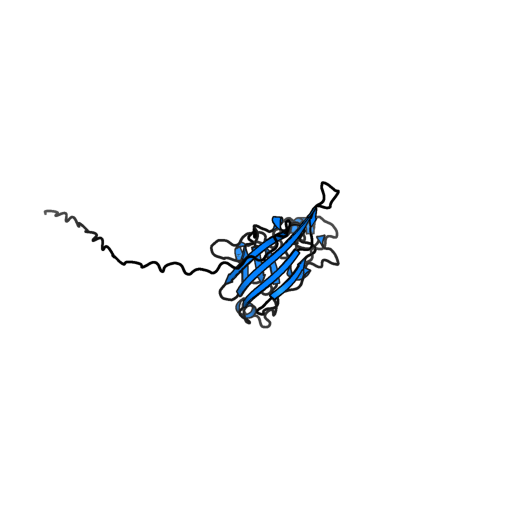948 1.911 -1.534 1.00 98.19 109 TRP A O 1
ATOM 840 N N . HIS A 1 110 ? 1.230 -0.236 -1.564 1.00 98.06 110 HIS A N 1
ATOM 841 C CA . HIS A 1 110 ? 0.046 -0.006 -2.387 1.00 98.06 110 HIS A CA 1
ATOM 842 C C . HIS A 1 110 ? -1.121 -0.889 -1.950 1.00 98.06 110 HIS A C 1
ATOM 844 O O . HIS A 1 110 ? -0.924 -1.995 -1.441 1.00 98.06 110 HIS A O 1
ATOM 850 N N . VAL A 1 111 ? -2.346 -0.419 -2.194 1.00 98.38 111 VAL A N 1
ATOM 851 C CA . VAL A 1 111 ? -3.539 -1.277 -2.149 1.00 98.38 111 VAL A CA 1
ATOM 852 C C . VAL A 1 111 ? -3.638 -2.033 -3.470 1.00 98.38 111 VAL A C 1
ATOM 854 O O . VAL A 1 111 ? -3.674 -1.412 -4.533 1.00 98.38 111 VAL A O 1
ATOM 857 N N . HIS A 1 112 ? -3.715 -3.356 -3.402 1.00 98.44 112 HIS A N 1
ATOM 858 C CA . HIS A 1 112 ? -3.845 -4.232 -4.564 1.00 98.44 112 HIS A CA 1
ATOM 859 C C . HIS A 1 112 ? -5.289 -4.689 -4.771 1.00 98.44 112 HIS A C 1
ATOM 861 O O . HIS A 1 112 ? -6.065 -4.780 -3.828 1.00 98.44 112 HIS A O 1
ATOM 867 N N . GLU A 1 113 ? -5.670 -4.967 -6.018 1.00 97.56 113 GLU A N 1
ATOM 868 C CA . GLU A 1 113 ? -7.066 -5.232 -6.405 1.00 97.56 113 GLU A CA 1
ATOM 869 C C . GLU A 1 113 ? -7.643 -6.577 -5.932 1.00 97.56 113 GLU A C 1
ATOM 871 O O . GLU A 1 113 ? -8.840 -6.815 -6.103 1.00 97.56 113 GLU A O 1
ATOM 876 N N . ARG A 1 114 ? -6.829 -7.469 -5.358 1.00 98.25 114 ARG A N 1
ATOM 877 C CA . ARG A 1 114 ? -7.280 -8.778 -4.866 1.00 98.25 114 ARG A CA 1
ATOM 878 C C . ARG A 1 114 ? -6.763 -9.059 -3.468 1.00 98.25 114 ARG A C 1
ATOM 880 O O . ARG A 1 114 ? -5.707 -8.569 -3.067 1.00 98.25 114 ARG A O 1
ATOM 887 N N . ALA A 1 115 ? -7.503 -9.896 -2.755 1.00 98.31 115 ALA A N 1
ATOM 888 C CA . ALA A 1 115 ? -7.027 -10.521 -1.536 1.00 98.31 115 ALA A CA 1
ATOM 889 C C . ALA A 1 115 ? -5.840 -11.460 -1.827 1.00 98.31 115 ALA A C 1
ATOM 891 O O . ALA A 1 115 ? -5.768 -12.091 -2.883 1.00 98.31 115 ALA A O 1
ATOM 892 N N . ILE A 1 116 ? -4.934 -11.562 -0.862 1.00 98.25 116 ILE A N 1
ATOM 893 C CA . ILE A 1 116 ? -3.882 -12.565 -0.786 1.00 98.25 116 ILE A CA 1
ATOM 894 C C . ILE A 1 116 ? -4.533 -13.937 -0.537 1.00 98.25 116 ILE A C 1
ATOM 896 O O . ILE A 1 116 ? -5.348 -14.050 0.389 1.00 98.25 116 ILE A O 1
ATOM 900 N N . PRO A 1 117 ? -4.214 -14.961 -1.346 1.00 97.06 117 PRO A N 1
ATOM 901 C CA . PRO A 1 117 ? -4.691 -16.331 -1.145 1.00 97.06 117 PRO A CA 1
ATOM 902 C C . PRO A 1 117 ? -4.152 -16.973 0.146 1.00 97.06 117 PRO A C 1
ATOM 904 O O . PRO A 1 117 ? -3.243 -16.457 0.791 1.00 97.06 117 PRO A O 1
ATOM 907 N N . GLU A 1 118 ? -4.710 -18.130 0.519 1.00 94.94 118 GLU A N 1
ATOM 908 C CA . GLU A 1 118 ? -4.349 -18.859 1.751 1.00 94.94 118 GLU A CA 1
ATOM 909 C C . GLU A 1 118 ? -2.871 -19.275 1.821 1.00 94.94 118 GLU A C 1
ATOM 911 O O . GLU A 1 118 ? -2.338 -19.446 2.915 1.00 94.94 118 GLU A O 1
ATOM 916 N N . ASP A 1 119 ? -2.202 -19.432 0.677 1.00 93.94 119 ASP A N 1
ATOM 917 C CA . ASP A 1 119 ? -0.776 -19.769 0.611 1.00 93.94 119 ASP A CA 1
ATOM 918 C C . ASP A 1 119 ? 0.154 -18.561 0.836 1.00 93.94 119 ASP A C 1
ATOM 920 O O . ASP A 1 119 ? 1.373 -18.723 0.873 1.00 93.94 119 ASP A O 1
ATOM 924 N N . GLY A 1 120 ? -0.406 -17.357 1.004 1.00 94.06 120 GLY A N 1
ATOM 925 C CA . GLY A 1 120 ? 0.345 -16.132 1.270 1.00 94.06 120 GLY A CA 1
ATOM 926 C C . GLY A 1 120 ? 1.031 -15.520 0.046 1.00 94.06 120 GLY A C 1
ATOM 927 O O . GLY A 1 120 ? 1.838 -14.603 0.204 1.00 94.06 120 GLY A O 1
ATOM 928 N N . SER A 1 121 ? 0.742 -15.988 -1.173 1.00 95.88 121 SER A N 1
ATOM 929 C CA . SER A 1 121 ? 1.399 -15.495 -2.389 1.00 95.88 121 SER A CA 1
ATOM 930 C C . SER A 1 121 ? 1.066 -14.027 -2.682 1.00 95.88 121 SER A C 1
ATOM 932 O O . SER A 1 121 ? 0.005 -13.684 -3.212 1.00 95.88 121 SER A O 1
ATOM 934 N N . CYS A 1 122 ? 2.020 -13.127 -2.414 1.00 96.75 122 CYS A N 1
ATOM 935 C CA . CYS A 1 122 ? 1.863 -11.708 -2.740 1.00 96.75 122 CYS A CA 1
ATOM 936 C C . CYS A 1 122 ? 1.728 -11.459 -4.246 1.00 96.75 122 CYS A C 1
ATOM 938 O O . CYS A 1 122 ? 1.170 -10.436 -4.633 1.00 96.75 122 CYS A O 1
ATOM 940 N N . GLY A 1 123 ? 2.226 -12.356 -5.108 1.00 95.88 123 GLY A N 1
ATOM 941 C CA . GLY A 1 123 ? 2.125 -12.247 -6.570 1.00 95.88 123 GLY A CA 1
ATOM 942 C C . GLY A 1 123 ? 0.683 -12.284 -7.085 1.00 95.88 123 GLY A C 1
ATOM 943 O O . GLY A 1 123 ? 0.350 -11.594 -8.052 1.00 95.88 123 GLY A O 1
ATOM 944 N N . ASP A 1 124 ? -0.199 -12.985 -6.374 1.00 97.25 124 ASP A N 1
ATOM 945 C CA . ASP A 1 124 ? -1.591 -13.193 -6.781 1.00 97.25 124 ASP A CA 1
ATOM 946 C C . ASP A 1 124 ? -2.531 -12.038 -6.414 1.00 97.25 124 ASP A C 1
ATOM 948 O O . ASP A 1 124 ? -3.675 -11.997 -6.870 1.00 97.25 124 ASP A O 1
ATOM 952 N N . ALA A 1 125 ? -2.021 -11.025 -5.703 1.00 97.81 125 ALA A N 1
ATOM 953 C CA . ALA A 1 125 ? -2.751 -9.800 -5.365 1.00 97.81 125 ALA A CA 1
ATOM 954 C C . ALA A 1 125 ? -3.219 -8.984 -6.596 1.00 97.81 125 ALA A C 1
ATOM 956 O O . ALA A 1 125 ? -3.999 -8.044 -6.463 1.00 97.81 125 ALA A O 1
ATOM 957 N N . GLY A 1 126 ? -2.754 -9.323 -7.805 1.00 96.38 126 GLY A N 1
ATOM 958 C CA . GLY A 1 126 ? -3.065 -8.580 -9.029 1.00 96.38 126 GLY A CA 1
ATOM 959 C C . GLY A 1 126 ? -2.341 -7.233 -9.105 1.00 96.38 126 GLY A C 1
ATOM 960 O O . GLY A 1 126 ? -1.278 -7.062 -8.501 1.00 96.38 126 GLY A O 1
ATOM 961 N N . GLY A 1 127 ? -2.881 -6.300 -9.890 1.00 96.06 127 GLY A N 1
ATOM 962 C CA . GLY A 1 127 ? -2.360 -4.932 -10.008 1.00 96.06 127 GLY A CA 1
ATOM 963 C C . GLY A 1 127 ? -2.744 -4.028 -8.830 1.00 96.06 127 GLY A C 1
ATOM 964 O O . GLY A 1 127 ? -3.380 -4.458 -7.866 1.00 96.06 127 GLY A O 1
ATOM 965 N N . HIS A 1 128 ? -2.376 -2.754 -8.921 1.00 96.19 128 HIS A N 1
ATOM 966 C CA . HIS A 1 128 ? -2.831 -1.725 -7.994 1.00 96.19 128 HIS A CA 1
ATOM 967 C C . HIS A 1 128 ? -4.328 -1.466 -8.177 1.00 96.19 128 HIS A C 1
ATOM 969 O O . HIS A 1 128 ? -4.850 -1.459 -9.297 1.00 96.19 128 HIS A O 1
ATOM 975 N N . TRP A 1 129 ? -5.014 -1.215 -7.065 1.00 96.00 129 TRP A N 1
ATOM 976 C CA . TRP A 1 129 ? -6.410 -0.800 -7.070 1.00 96.00 129 TRP A CA 1
ATOM 977 C C . TRP A 1 129 ? -6.553 0.594 -7.697 1.00 96.00 129 TRP A C 1
ATOM 979 O O . TRP A 1 129 ? -6.049 1.589 -7.168 1.00 96.00 129 TRP A O 1
ATOM 989 N N . ASP A 1 130 ? -7.250 0.673 -8.830 1.00 93.56 130 ASP A N 1
ATOM 990 C CA . ASP A 1 130 ? -7.276 1.867 -9.685 1.00 93.56 130 ASP A CA 1
ATOM 991 C C . ASP A 1 130 ? -8.691 2.222 -10.188 1.00 93.56 130 ASP A C 1
ATOM 993 O O . ASP A 1 130 ? -8.945 2.292 -11.389 1.00 93.56 130 ASP A O 1
ATOM 997 N N . PRO A 1 131 ? -9.666 2.481 -9.300 1.00 91.25 131 PRO A N 1
ATOM 998 C CA . PRO A 1 131 ? -11.053 2.768 -9.689 1.00 91.25 131 PRO A CA 1
ATOM 999 C C . PRO A 1 131 ? -11.218 4.058 -10.514 1.00 91.25 131 PRO A C 1
ATOM 1001 O O . PRO A 1 131 ? -12.287 4.296 -11.074 1.00 91.25 131 PRO A O 1
ATOM 1004 N N . THR A 1 132 ? -10.197 4.915 -10.550 1.00 86.50 132 THR A N 1
ATOM 1005 C CA . THR A 1 132 ? -10.158 6.180 -11.297 1.00 86.50 132 THR A CA 1
ATOM 1006 C C . THR A 1 132 ? -9.558 6.023 -12.688 1.00 86.50 132 THR A C 1
ATOM 1008 O O . THR A 1 132 ? -9.585 6.981 -13.461 1.00 86.50 132 THR A O 1
ATOM 1011 N N . PHE A 1 133 ? -9.063 4.829 -13.029 1.00 88.31 133 PHE A N 1
ATOM 1012 C CA . PHE A 1 133 ? -8.329 4.559 -14.261 1.00 88.31 133 PHE A CA 1
ATOM 1013 C C . PHE A 1 133 ? -7.106 5.468 -14.424 1.00 88.31 133 PHE A C 1
ATOM 1015 O O . PHE A 1 133 ? -6.795 5.864 -15.549 1.00 88.31 133 PHE A O 1
ATOM 1022 N N . GLY A 1 134 ? -6.424 5.826 -13.333 1.00 87.31 134 GLY A N 1
ATOM 1023 C CA . GLY A 1 134 ? -5.186 6.608 -13.364 1.00 87.31 134 GLY A CA 1
ATOM 1024 C C . GLY A 1 134 ? -4.132 5.991 -14.284 1.00 87.31 134 GLY A C 1
ATOM 1025 O O . GLY A 1 134 ? -3.433 6.712 -14.993 1.00 87.31 134 GLY A O 1
ATOM 1026 N N . CYS A 1 135 ? -4.151 4.659 -14.407 1.00 88.50 135 CYS A N 1
ATOM 1027 C CA . CYS A 1 135 ? -3.401 3.901 -15.402 1.00 88.50 135 CYS A CA 1
ATOM 1028 C C . CYS A 1 135 ? -1.879 4.000 -15.270 1.00 88.50 135 CYS A C 1
ATOM 1030 O O . CYS A 1 135 ? -1.170 3.877 -16.269 1.00 88.50 135 CYS A O 1
ATOM 1032 N N . GLY A 1 136 ? -1.370 4.155 -14.047 1.00 86.00 136 GLY A N 1
ATOM 1033 C CA . GLY A 1 136 ? 0.053 3.985 -13.759 1.00 86.00 136 GLY A CA 1
ATOM 1034 C C . GLY A 1 136 ? 0.550 2.581 -14.122 1.00 86.00 136 GLY A C 1
ATOM 1035 O O . GLY A 1 136 ? -0.227 1.685 -14.465 1.00 86.00 136 GLY A O 1
ATOM 1036 N N . GLY A 1 137 ? 1.868 2.376 -14.102 1.00 84.56 137 GLY A N 1
ATOM 1037 C CA . GLY A 1 137 ? 2.505 1.181 -14.675 1.00 84.56 137 GLY A CA 1
ATOM 1038 C C . GLY A 1 137 ? 2.038 -0.163 -14.103 1.00 84.56 137 GLY A C 1
ATOM 1039 O O . GLY A 1 137 ? 2.216 -1.188 -14.757 1.00 84.56 137 GLY A O 1
ATOM 1040 N N . ALA A 1 138 ? 1.412 -0.166 -12.923 1.00 90.44 138 ALA A N 1
ATOM 1041 C CA . ALA A 1 138 ? 0.941 -1.365 -12.236 1.00 90.44 138 ALA A CA 1
ATOM 1042 C C . ALA A 1 138 ? -0.587 -1.422 -12.049 1.00 90.44 138 ALA A C 1
ATOM 1044 O O . ALA A 1 138 ? -1.071 -2.317 -11.354 1.00 90.44 138 ALA A O 1
ATOM 1045 N N . SER A 1 139 ? -1.354 -0.519 -12.668 1.00 93.12 139 SER A N 1
ATOM 1046 C CA . SER A 1 139 ? -2.820 -0.491 -12.591 1.00 93.12 139 SER A CA 1
ATOM 1047 C C . SER A 1 139 ? -3.433 -1.850 -12.919 1.00 93.12 139 SER A C 1
ATOM 1049 O O . SER A 1 139 ? -3.015 -2.545 -13.849 1.00 93.12 139 SER A O 1
ATOM 1051 N N . GLN A 1 140 ? -4.498 -2.211 -12.204 1.00 93.25 140 GLN A N 1
ATOM 1052 C CA . GLN A 1 140 ? -5.290 -3.403 -12.512 1.00 93.25 140 GLN A CA 1
ATOM 1053 C C . GLN A 1 140 ? -5.862 -3.436 -13.942 1.00 93.25 140 GLN A C 1
ATOM 1055 O O . GLN A 1 140 ? -6.259 -4.493 -14.426 1.00 93.25 140 GLN A O 1
ATOM 1060 N N . TYR A 1 141 ? -5.912 -2.289 -14.624 1.00 92.38 141 TYR A N 1
ATOM 1061 C CA . TYR A 1 141 ? -6.423 -2.164 -15.989 1.00 92.38 141 TYR A CA 1
ATOM 1062 C C . TYR A 1 141 ? -5.329 -2.148 -17.069 1.00 92.38 141 TYR A C 1
ATOM 1064 O O . TYR A 1 141 ? -5.610 -1.800 -18.225 1.00 92.38 141 TYR A O 1
ATOM 1072 N N . GLN A 1 142 ? -4.094 -2.507 -16.702 1.00 89.56 142 GLN A N 1
ATOM 1073 C CA . GLN A 1 142 ? -2.991 -2.706 -17.640 1.00 89.56 142 GLN A CA 1
ATOM 1074 C C . GLN A 1 142 ? -3.188 -3.935 -18.543 1.00 89.56 142 GLN A C 1
ATOM 1076 O O . GLN A 1 142 ? -3.998 -4.820 -18.270 1.00 89.56 142 GLN A O 1
ATOM 1081 N N . GLY A 1 143 ? -2.422 -3.980 -19.638 1.00 80.88 143 GLY A N 1
ATOM 1082 C CA . GLY A 1 143 ? -2.409 -5.067 -20.624 1.00 80.88 143 GLY A CA 1
ATOM 1083 C C . GLY A 1 143 ? -2.877 -4.653 -22.023 1.00 80.88 143 GLY A C 1
ATOM 1084 O O . GLY A 1 143 ? -3.499 -3.603 -22.217 1.00 80.88 143 GLY A O 1
ATOM 1085 N N . ASP A 1 144 ? -2.580 -5.497 -23.014 1.00 66.62 144 ASP A N 1
ATOM 1086 C CA . ASP A 1 144 ? -2.972 -5.277 -24.409 1.00 66.62 144 ASP A CA 1
ATOM 1087 C C . ASP A 1 144 ? -4.502 -5.282 -24.538 1.00 66.62 144 ASP A C 1
ATOM 1089 O O . ASP A 1 144 ? -5.174 -6.240 -24.160 1.00 66.62 144 ASP A O 1
ATOM 1093 N N . ASN A 1 145 ? -5.061 -4.199 -25.087 1.00 73.19 145 ASN A N 1
ATOM 1094 C CA . ASN A 1 145 ? -6.506 -3.913 -25.123 1.00 73.19 145 ASN A CA 1
ATOM 1095 C C . ASN A 1 145 ? -7.165 -3.675 -23.750 1.00 73.19 145 ASN A C 1
ATOM 1097 O O . ASN A 1 145 ? -8.393 -3.608 -23.667 1.00 73.19 145 ASN A O 1
ATOM 1101 N N . GLY A 1 146 ? -6.375 -3.502 -22.686 1.00 81.69 146 GLY A N 1
ATOM 1102 C CA . GLY A 1 146 ? -6.861 -3.030 -21.393 1.00 81.69 146 GLY A CA 1
ATOM 1103 C C . GLY A 1 146 ? -7.404 -1.601 -21.474 1.00 81.69 146 GLY A C 1
ATOM 1104 O O . GLY A 1 146 ? -7.106 -0.846 -22.408 1.00 81.69 146 GLY A O 1
ATOM 1105 N N . VAL A 1 147 ? -8.194 -1.198 -20.474 1.00 87.75 147 VAL A N 1
ATOM 1106 C CA . VAL A 1 147 ? -8.781 0.155 -20.422 1.00 87.75 147 VAL A CA 1
ATOM 1107 C C . VAL A 1 147 ? -7.683 1.219 -20.482 1.00 87.75 147 VAL A C 1
ATOM 1109 O O . VAL A 1 147 ? -7.861 2.239 -21.142 1.00 87.75 147 VAL A O 1
ATOM 1112 N N . CYS A 1 148 ? -6.511 0.954 -19.901 1.00 87.88 148 CYS A N 1
ATOM 1113 C CA . CYS A 1 148 ? -5.389 1.884 -19.948 1.00 87.88 148 CYS A CA 1
ATOM 1114 C C . CYS A 1 148 ? -4.829 2.100 -21.355 1.00 87.88 148 CYS A C 1
ATOM 1116 O O . CYS A 1 148 ? -4.639 3.250 -21.759 1.00 87.88 148 CYS A O 1
ATOM 1118 N N . ALA A 1 149 ? -4.667 1.035 -22.144 1.00 84.81 149 ALA A N 1
ATOM 1119 C CA . ALA A 1 149 ? -4.269 1.149 -23.545 1.00 84.81 149 ALA A CA 1
ATOM 1120 C C . ALA A 1 149 ? -5.333 1.891 -24.375 1.00 84.81 149 ALA A C 1
ATOM 1122 O O . ALA A 1 149 ? -5.007 2.734 -25.211 1.00 84.81 149 ALA A O 1
ATOM 1123 N N . LEU A 1 150 ? -6.621 1.631 -24.125 1.00 85.31 150 LEU A N 1
ATOM 1124 C CA . LEU A 1 150 ? -7.714 2.319 -24.819 1.00 85.31 150 LEU A CA 1
ATOM 1125 C C . LEU A 1 150 ? -7.763 3.812 -24.486 1.00 85.31 150 LEU A C 1
ATOM 1127 O O . LEU A 1 150 ? -7.926 4.627 -25.394 1.00 85.31 150 LEU A O 1
ATOM 1131 N N . LEU A 1 151 ? -7.605 4.178 -23.213 1.00 83.62 151 LEU A N 1
ATOM 1132 C CA . LEU A 1 151 ? -7.623 5.572 -22.776 1.00 83.62 151 LEU A CA 1
ATOM 1133 C C . LEU A 1 151 ? -6.402 6.346 -23.284 1.00 83.62 151 LEU A C 1
ATOM 1135 O O . LEU A 1 151 ? -6.556 7.490 -23.702 1.00 83.62 151 LEU A O 1
ATOM 1139 N N . ALA A 1 152 ? -5.218 5.726 -23.302 1.00 79.38 152 ALA A N 1
ATOM 1140 C CA . ALA A 1 152 ? -4.011 6.338 -23.862 1.00 79.38 152 ALA A CA 1
ATOM 1141 C C . ALA A 1 152 ? -4.151 6.626 -25.367 1.00 79.38 152 ALA A C 1
ATOM 1143 O O . ALA A 1 152 ? -3.722 7.673 -25.845 1.00 79.38 152 ALA A O 1
ATOM 1144 N N . ASN A 1 153 ? -4.794 5.720 -26.110 1.00 77.50 153 ASN A N 1
ATOM 1145 C CA . ASN A 1 153 ? -4.917 5.834 -27.563 1.00 77.50 153 ASN A CA 1
ATOM 1146 C C . ASN A 1 153 ? -6.092 6.712 -28.029 1.00 77.50 153 ASN A C 1
ATOM 1148 O O . ASN A 1 153 ? -6.049 7.234 -29.141 1.00 77.50 153 ASN A O 1
ATOM 1152 N N . ASN A 1 154 ? -7.147 6.870 -27.217 1.00 79.50 154 ASN A N 1
ATOM 1153 C CA . ASN A 1 154 ? -8.408 7.489 -27.659 1.00 79.50 154 ASN A CA 1
ATOM 1154 C C . ASN A 1 154 ? -8.807 8.767 -26.910 1.00 79.50 154 ASN A C 1
ATOM 1156 O O . ASN A 1 154 ? -9.822 9.368 -27.262 1.00 79.50 154 ASN A O 1
ATOM 1160 N N . VAL A 1 155 ? -8.046 9.203 -25.901 1.00 77.25 155 VAL A N 1
ATOM 1161 C CA . VAL A 1 155 ? -8.293 10.475 -25.204 1.00 77.25 155 VAL A CA 1
ATOM 1162 C C . VAL A 1 155 ? -7.168 11.457 -25.550 1.00 77.25 155 VAL A C 1
ATOM 1164 O O . VAL A 1 155 ? -6.092 11.393 -24.952 1.00 77.25 155 VAL A O 1
ATOM 1167 N N . PRO A 1 156 ? -7.378 12.370 -26.520 1.00 76.31 156 PRO A N 1
ATOM 1168 C CA . PRO A 1 156 ? -6.365 13.342 -26.912 1.00 76.31 156 PRO A CA 1
ATOM 1169 C C . PRO A 1 156 ? -5.889 14.174 -25.719 1.00 76.31 156 PRO A C 1
ATOM 1171 O O . PRO A 1 156 ? -6.698 14.733 -24.982 1.00 76.31 156 PRO A O 1
ATOM 1174 N N . GLY A 1 157 ? -4.570 14.270 -25.545 1.00 71.94 157 GLY A N 1
ATOM 1175 C CA . GLY A 1 157 ? -3.957 15.043 -24.463 1.00 71.94 157 GLY A CA 1
ATOM 1176 C C . GLY A 1 157 ? -3.949 14.350 -23.099 1.00 71.94 157 GLY A C 1
ATOM 1177 O O . GLY A 1 157 ? -3.459 14.943 -22.140 1.00 71.94 157 GLY A O 1
ATOM 1178 N N . ARG A 1 158 ? -4.441 13.107 -22.990 1.00 73.50 158 ARG A N 1
ATOM 1179 C CA . ARG A 1 158 ? -4.300 12.328 -21.759 1.00 73.50 158 ARG A CA 1
ATOM 1180 C C . ARG A 1 158 ? -2.849 11.892 -21.580 1.00 73.50 158 ARG A C 1
ATOM 1182 O O . ARG A 1 158 ? -2.312 11.154 -22.401 1.00 73.50 158 ARG A O 1
ATOM 1189 N N . VAL A 1 159 ? -2.237 12.320 -20.481 1.00 70.19 159 VAL A N 1
ATOM 1190 C CA . VAL A 1 159 ? -0.915 11.852 -20.063 1.00 70.19 159 VAL A CA 1
ATOM 1191 C C . VAL A 1 159 ? -1.113 10.725 -19.062 1.00 70.19 159 VAL A C 1
ATOM 1193 O O . VAL A 1 159 ? -1.694 10.931 -18.001 1.00 70.19 159 VAL A O 1
ATOM 1196 N N . ILE A 1 160 ? -0.640 9.530 -19.409 1.00 70.50 160 ILE A N 1
ATOM 1197 C CA . ILE A 1 160 ? -0.544 8.430 -18.454 1.00 70.50 160 ILE A CA 1
ATOM 1198 C C . ILE A 1 160 ? 0.722 8.650 -17.629 1.00 70.50 160 ILE A C 1
ATOM 1200 O O . ILE A 1 160 ? 1.834 8.461 -18.131 1.00 70.50 160 ILE A O 1
ATOM 1204 N N . LYS A 1 161 ? 0.559 9.104 -16.386 1.00 71.56 161 LYS A N 1
ATOM 1205 C CA . LYS A 1 161 ? 1.682 9.271 -15.464 1.00 71.56 161 LYS A CA 1
ATOM 1206 C C . LYS A 1 161 ? 2.021 7.925 -14.829 1.00 71.56 161 LYS A C 1
ATOM 1208 O O . LYS A 1 161 ? 1.136 7.184 -14.423 1.00 71.56 161 LYS A O 1
ATOM 1213 N N . GLN A 1 162 ? 3.313 7.610 -14.764 1.00 71.31 162 GLN A N 1
ATOM 1214 C CA . GLN A 1 162 ? 3.797 6.382 -14.118 1.00 71.31 162 GLN A CA 1
ATOM 1215 C C . GLN A 1 162 ? 3.776 6.484 -12.590 1.00 71.31 162 GLN A C 1
ATOM 1217 O O . GLN A 1 162 ? 3.746 5.464 -11.914 1.00 71.31 162 GLN A O 1
ATOM 1222 N N . THR A 1 163 ? 3.772 7.708 -12.068 1.00 76.06 163 THR A N 1
ATOM 1223 C CA . THR A 1 163 ? 3.720 8.036 -10.646 1.00 76.06 163 THR A CA 1
ATOM 1224 C C . THR A 1 163 ? 2.537 8.955 -10.378 1.00 76.06 163 THR A C 1
ATOM 1226 O O . THR A 1 163 ? 2.210 9.825 -11.193 1.00 76.06 163 THR A O 1
ATOM 1229 N N . CYS A 1 164 ? 1.889 8.782 -9.228 1.00 80.81 164 CYS A N 1
ATOM 1230 C CA . CYS A 1 164 ? 0.844 9.706 -8.815 1.00 80.81 164 CYS A CA 1
ATOM 1231 C C . CYS A 1 164 ? 1.440 11.022 -8.289 1.00 80.81 164 CYS A C 1
ATOM 1233 O O . CYS A 1 164 ? 2.171 11.039 -7.303 1.00 80.81 164 CYS A O 1
ATOM 1235 N N . GLU A 1 165 ? 1.064 12.140 -8.910 1.00 80.94 165 GLU A N 1
ATOM 1236 C CA . GLU A 1 165 ? 1.403 13.496 -8.467 1.00 80.94 165 GLU A CA 1
ATOM 1237 C C . GLU A 1 165 ? 0.107 14.263 -8.165 1.00 80.94 165 GLU A C 1
ATOM 1239 O O . GLU A 1 165 ? -0.415 14.979 -9.029 1.00 80.94 165 GLU A O 1
ATOM 1244 N N . PRO A 1 166 ? -0.448 14.117 -6.946 1.00 72.06 166 PRO A N 1
ATOM 1245 C CA . PRO A 1 166 ? -1.809 14.557 -6.637 1.00 72.06 166 PRO A CA 1
ATOM 1246 C C . PRO A 1 166 ? -2.067 16.052 -6.818 1.00 72.06 166 PRO A C 1
ATOM 1248 O O . PRO A 1 166 ? -3.191 16.460 -7.104 1.00 72.06 166 PRO A O 1
ATOM 1251 N N . ILE A 1 167 ? -1.022 16.863 -6.626 1.00 72.50 167 ILE A N 1
ATOM 1252 C CA . ILE A 1 167 ? -1.082 18.324 -6.729 1.00 72.50 167 ILE A CA 1
ATOM 1253 C C . ILE A 1 167 ? -1.300 18.758 -8.182 1.00 72.50 167 ILE A C 1
ATOM 1255 O O . ILE A 1 167 ? -1.936 19.785 -8.419 1.00 72.50 167 ILE A O 1
ATOM 1259 N N . GLU A 1 168 ? -0.784 17.992 -9.145 1.00 72.00 168 GLU A N 1
ATOM 1260 C CA . GLU A 1 168 ? -0.899 18.326 -10.561 1.00 72.00 168 GLU A CA 1
ATOM 1261 C C . GLU A 1 168 ? -2.205 17.804 -11.159 1.00 72.00 168 GLU A C 1
ATOM 1263 O O . GLU A 1 168 ? -2.950 18.569 -11.771 1.00 72.00 168 GLU A O 1
ATOM 1268 N N . ASP A 1 169 ? -2.491 16.512 -10.973 1.00 72.75 169 ASP A N 1
ATOM 1269 C CA . ASP A 1 169 ? -3.716 15.882 -11.464 1.00 72.75 169 ASP A CA 1
ATOM 1270 C C . ASP A 1 169 ? -4.009 14.572 -10.719 1.00 72.75 169 ASP A C 1
ATOM 1272 O O . ASP A 1 169 ? -3.485 13.508 -11.049 1.00 72.75 169 ASP A O 1
ATOM 1276 N N . ILE A 1 170 ? -4.907 14.632 -9.734 1.00 74.75 170 ILE A N 1
ATOM 1277 C CA . ILE A 1 170 ? -5.360 13.441 -9.005 1.00 74.75 170 ILE A CA 1
ATOM 1278 C C . ILE A 1 170 ? -6.130 12.445 -9.888 1.00 74.75 170 ILE A C 1
ATOM 1280 O O . ILE A 1 170 ? -6.213 11.265 -9.560 1.00 74.75 170 ILE A O 1
ATOM 1284 N N . THR A 1 171 ? -6.700 12.877 -11.017 1.00 72.88 171 THR A N 1
ATOM 1285 C CA . THR A 1 171 ? -7.458 11.979 -11.906 1.00 72.88 171 THR A CA 1
ATOM 1286 C C . THR A 1 171 ? -6.554 11.073 -12.740 1.00 72.88 171 THR A C 1
ATOM 1288 O O . THR A 1 171 ? -7.013 10.060 -13.268 1.00 72.88 171 THR A O 1
ATOM 1291 N N . ALA A 1 172 ? -5.264 11.404 -12.807 1.00 75.69 172 ALA A N 1
ATOM 1292 C CA . ALA A 1 172 ? -4.220 10.574 -13.394 1.00 75.69 172 ALA A CA 1
ATOM 1293 C C . ALA A 1 172 ? -3.570 9.618 -12.374 1.00 75.69 172 ALA A C 1
ATOM 1295 O O . ALA A 1 172 ? -2.652 8.885 -12.729 1.00 75.69 172 ALA A O 1
ATOM 1296 N N . CYS A 1 173 ? -4.028 9.609 -11.119 1.00 84.62 173 CYS A N 1
ATOM 1297 C CA . CYS A 1 173 ? -3.483 8.752 -10.074 1.00 84.62 173 CYS A CA 1
ATOM 1298 C C . CYS A 1 173 ? -4.243 7.438 -9.929 1.00 84.62 173 CYS A C 1
ATOM 1300 O O . CYS A 1 173 ? -5.476 7.408 -9.936 1.00 84.62 173 CYS A O 1
ATOM 1302 N N . GLU A 1 174 ? -3.494 6.367 -9.683 1.00 90.69 174 GLU A N 1
ATOM 1303 C CA . GLU A 1 174 ? -4.042 5.142 -9.115 1.00 90.69 174 GLU A CA 1
ATOM 1304 C C . GLU A 1 174 ? -4.399 5.399 -7.649 1.00 90.69 174 GLU A C 1
ATOM 1306 O O . GLU A 1 174 ? -3.559 5.814 -6.848 1.00 90.69 174 GLU A O 1
ATOM 1311 N N . MET A 1 175 ? -5.651 5.159 -7.261 1.00 92.00 175 MET A N 1
ATOM 1312 C CA . MET A 1 175 ? -6.070 5.437 -5.880 1.00 92.00 175 MET A CA 1
ATOM 1313 C C . MET A 1 175 ? -5.343 4.565 -4.853 1.00 92.00 175 MET A C 1
ATOM 1315 O O . MET A 1 175 ? -5.175 4.999 -3.710 1.00 92.00 175 MET A O 1
ATOM 1319 N N . GLY A 1 176 ? -4.925 3.364 -5.258 1.00 95.06 176 GLY A N 1
ATOM 1320 C CA . GLY A 1 176 ? -4.119 2.438 -4.474 1.00 95.06 176 GLY A CA 1
ATOM 1321 C C . GL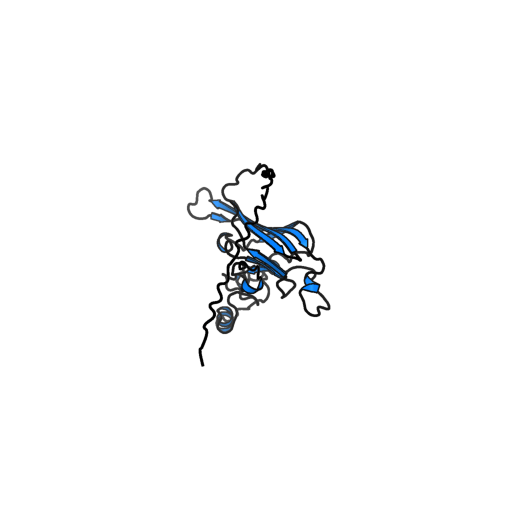Y A 1 176 ? -2.630 2.779 -4.409 1.00 95.06 176 GLY A C 1
ATOM 1322 O O . GLY A 1 176 ? -1.950 2.169 -3.589 1.00 95.06 176 GLY A O 1
ATOM 1323 N N . ASP A 1 177 ? -2.122 3.748 -5.184 1.00 95.25 177 ASP A N 1
ATOM 1324 C CA . ASP A 1 177 ? -0.716 4.173 -5.123 1.00 95.25 177 ASP A CA 1
ATOM 1325 C C . ASP A 1 177 ? -0.470 5.056 -3.888 1.00 95.25 177 ASP A C 1
ATOM 1327 O O . ASP A 1 177 ? -0.544 6.285 -3.925 1.00 95.25 177 ASP A O 1
ATOM 1331 N N . LEU A 1 178 ? -0.253 4.420 -2.737 1.00 96.31 178 LEU A N 1
ATOM 1332 C CA . LEU A 1 178 ? -0.092 5.116 -1.461 1.00 96.31 178 LEU A CA 1
ATOM 1333 C C . LEU A 1 178 ? 1.276 5.800 -1.341 1.00 96.31 178 LEU A C 1
ATOM 1335 O O . LEU A 1 178 ? 1.368 6.871 -0.737 1.00 96.31 178 LEU A O 1
ATOM 1339 N N . SER A 1 179 ? 2.309 5.223 -1.955 1.00 95.69 179 SER A N 1
ATOM 1340 C CA . SER A 1 179 ? 3.694 5.701 -1.860 1.00 95.69 179 SER A CA 1
ATOM 1341 C C . SER A 1 179 ? 3.898 7.031 -2.550 1.00 95.69 179 SER A C 1
ATOM 1343 O O . SER A 1 179 ? 4.424 7.960 -1.940 1.00 95.69 179 SER A O 1
ATOM 1345 N N . SER A 1 180 ? 3.424 7.166 -3.788 1.00 91.31 180 SER A N 1
ATOM 1346 C CA . SER A 1 180 ? 3.576 8.426 -4.518 1.00 91.31 180 SER A CA 1
ATOM 1347 C C . SER A 1 180 ? 2.715 9.541 -3.910 1.00 91.31 180 SER A C 1
ATOM 1349 O O . SER A 1 180 ? 3.095 10.710 -3.930 1.00 91.31 180 SER A O 1
ATOM 1351 N N . LYS A 1 181 ? 1.574 9.194 -3.292 1.00 90.88 181 LYS A N 1
ATOM 1352 C CA . LYS A 1 181 ? 0.684 10.166 -2.631 1.00 90.88 181 LYS A CA 1
ATOM 1353 C C . LYS A 1 181 ? 1.210 10.667 -1.290 1.00 90.88 181 LYS A C 1
ATOM 1355 O O . LYS A 1 181 ? 0.982 11.824 -0.940 1.00 90.88 181 LYS A O 1
ATOM 1360 N N . MET A 1 182 ? 1.806 9.781 -0.494 1.00 93.62 182 MET A N 1
ATOM 1361 C CA . MET A 1 182 ? 2.040 10.028 0.935 1.00 93.62 182 MET A CA 1
ATOM 1362 C C . MET A 1 182 ? 3.493 9.863 1.378 1.00 93.62 182 MET A C 1
ATOM 1364 O O . MET A 1 182 ? 3.800 10.183 2.526 1.00 93.62 182 MET A O 1
ATOM 1368 N N . GLY A 1 183 ? 4.364 9.378 0.497 1.00 95.12 183 GLY A N 1
ATOM 1369 C CA . GLY A 1 183 ? 5.716 8.945 0.820 1.00 95.12 183 GLY A CA 1
ATOM 1370 C C . GLY A 1 183 ? 5.817 7.433 1.024 1.00 95.12 183 GLY A C 1
ATOM 1371 O O . GLY A 1 183 ? 4.845 6.743 1.349 1.00 95.12 183 GLY A O 1
ATOM 1372 N N . GLN A 1 184 ? 7.028 6.931 0.817 1.00 97.69 184 GLN A N 1
ATOM 1373 C CA . GLN A 1 184 ? 7.401 5.540 1.044 1.00 97.69 184 GLN A CA 1
ATOM 1374 C C . GLN A 1 184 ? 7.552 5.247 2.543 1.00 97.69 184 GLN A C 1
ATOM 1376 O O . GLN A 1 184 ? 7.584 6.152 3.379 1.00 97.69 184 GLN A O 1
ATOM 1381 N N . VAL A 1 185 ? 7.632 3.963 2.878 1.00 98.38 185 VAL A N 1
ATOM 1382 C CA . VAL A 1 185 ? 7.789 3.476 4.251 1.00 98.38 185 VAL A CA 1
ATOM 1383 C C . VAL A 1 185 ? 9.262 3.226 4.526 1.00 98.38 185 VAL A C 1
ATOM 1385 O O . VAL A 1 185 ? 9.936 2.557 3.752 1.00 98.38 185 VAL A O 1
ATOM 1388 N N . GLU A 1 186 ? 9.772 3.743 5.633 1.00 98.19 186 GLU A N 1
ATOM 1389 C CA . GLU A 1 186 ? 11.163 3.521 6.030 1.00 98.19 186 GLU A CA 1
ATOM 1390 C C . GLU A 1 186 ? 11.381 2.055 6.425 1.00 98.19 186 GLU A C 1
ATOM 1392 O O . GLU A 1 186 ? 10.548 1.474 7.129 1.00 98.19 186 GLU A O 1
ATOM 1397 N N . ILE A 1 187 ? 12.519 1.473 6.035 1.00 97.38 187 ILE A N 1
ATOM 1398 C CA . ILE A 1 187 ? 12.930 0.122 6.453 1.00 97.38 187 ILE A CA 1
ATOM 1399 C C . ILE A 1 187 ? 13.474 0.208 7.883 1.00 97.38 187 ILE A C 1
ATOM 1401 O O . ILE A 1 187 ? 14.676 0.273 8.131 1.00 97.38 187 ILE A O 1
ATOM 1405 N N . SER A 1 188 ? 12.563 0.312 8.846 1.00 97.31 188 SER A N 1
ATOM 1406 C CA . SER A 1 188 ? 12.902 0.378 10.265 1.00 97.31 188 SER A CA 1
ATOM 1407 C C . SER A 1 188 ? 11.736 -0.073 11.132 1.00 97.31 188 SER A C 1
ATOM 1409 O O . SER A 1 188 ? 10.571 0.163 10.804 1.00 97.31 188 SER A O 1
ATOM 1411 N N . GLU A 1 189 ? 12.057 -0.705 12.258 1.00 98.31 189 GLU A N 1
ATOM 1412 C CA . GLU A 1 189 ? 11.071 -1.043 13.279 1.00 98.31 189 GLU A CA 1
ATOM 1413 C C . GLU A 1 189 ? 10.402 0.214 13.852 1.00 98.31 189 GLU A C 1
ATOM 1415 O O . GLU A 1 189 ? 10.991 1.295 13.961 1.00 98.31 189 GLU A O 1
ATOM 1420 N N . GLY A 1 190 ? 9.161 0.045 14.297 1.00 98.25 190 GLY A N 1
ATOM 1421 C CA . GLY A 1 190 ? 8.387 1.080 14.957 1.00 98.25 190 GLY A CA 1
ATOM 1422 C C . GLY A 1 190 ? 7.241 1.622 14.113 1.00 98.25 190 GLY A C 1
ATOM 1423 O O . GLY A 1 190 ? 6.756 1.012 13.161 1.00 98.25 190 GLY A O 1
ATOM 1424 N N . ARG A 1 191 ? 6.726 2.774 14.549 1.00 98.56 191 ARG A N 1
ATOM 1425 C CA . ARG A 1 191 ? 5.463 3.326 14.058 1.00 98.56 191 ARG A CA 1
ATOM 1426 C C . ARG A 1 191 ? 5.677 4.444 13.052 1.00 98.56 191 ARG A C 1
ATOM 1428 O O . ARG A 1 191 ? 6.196 5.500 13.406 1.00 98.56 191 ARG A O 1
ATOM 1435 N N . GLN A 1 192 ? 5.075 4.285 11.882 1.00 98.44 192 GLN A N 1
ATOM 1436 C CA . GLN A 1 192 ? 4.994 5.295 10.830 1.00 98.44 192 GLN A CA 1
ATOM 1437 C C . GLN A 1 192 ? 3.530 5.695 10.593 1.00 98.44 192 GLN A C 1
ATOM 1439 O O . GLN A 1 192 ? 2.605 4.906 10.819 1.00 98.44 192 GLN A O 1
ATOM 1444 N N . ARG A 1 193 ? 3.278 6.958 10.229 1.00 98.50 193 ARG A N 1
ATOM 1445 C CA . ARG A 1 193 ? 1.919 7.515 10.108 1.00 98.50 193 ARG A CA 1
ATOM 1446 C C . ARG A 1 193 ? 1.774 8.337 8.842 1.00 98.50 193 ARG A C 1
ATOM 1448 O O . ARG A 1 193 ? 2.561 9.247 8.615 1.00 98.50 193 ARG A O 1
ATOM 1455 N N . PHE A 1 194 ? 0.681 8.100 8.127 1.00 97.94 194 PHE A N 1
ATOM 1456 C CA . PHE A 1 194 ? 0.368 8.789 6.879 1.00 97.94 194 PHE A CA 1
ATOM 1457 C C . PHE A 1 194 ? -1.088 9.265 6.868 1.00 97.94 194 PHE A C 1
ATOM 1459 O O . PHE A 1 194 ? -1.934 8.818 7.655 1.00 97.94 194 PHE A O 1
ATOM 1466 N N . SER A 1 195 ? -1.387 10.229 6.001 1.00 96.19 195 SER A N 1
ATOM 1467 C CA . SER A 1 195 ? -2.714 10.826 5.879 1.00 96.19 195 SER A CA 1
ATOM 1468 C C . SER A 1 195 ? -3.103 10.934 4.413 1.00 96.19 195 SER A C 1
ATOM 1470 O O . SER A 1 195 ? -2.549 11.763 3.705 1.00 96.19 195 SER A O 1
ATOM 1472 N N . ASP A 1 196 ? -4.121 10.181 4.012 1.00 93.69 196 ASP A N 1
ATOM 1473 C CA . ASP A 1 196 ? -4.635 10.148 2.644 1.00 93.69 196 ASP A CA 1
ATOM 1474 C C . ASP A 1 196 ? -5.939 10.946 2.552 1.00 93.69 196 ASP A C 1
ATOM 1476 O O . ASP A 1 196 ? -6.913 10.645 3.247 1.00 93.69 196 ASP A O 1
ATOM 1480 N N . GLU A 1 197 ? -5.972 11.986 1.726 1.00 91.06 197 GLU A N 1
ATOM 1481 C CA . GLU A 1 197 ? -7.189 12.766 1.476 1.00 91.06 197 GLU A CA 1
ATOM 1482 C C . GLU A 1 197 ? -8.050 12.227 0.326 1.00 91.06 197 GLU A C 1
ATOM 1484 O O . GLU A 1 197 ? -9.184 12.670 0.153 1.00 91.06 197 GLU A O 1
ATOM 1489 N N . TYR A 1 198 ? -7.537 11.254 -0.424 1.00 89.44 198 TYR A N 1
ATOM 1490 C CA . TYR A 1 198 ? -8.130 10.778 -1.667 1.00 89.44 198 TYR A CA 1
ATOM 1491 C C . TYR A 1 198 ? -8.948 9.506 -1.462 1.00 89.44 198 TYR A C 1
ATOM 1493 O O . TYR A 1 198 ? -10.039 9.382 -2.024 1.00 89.44 198 TYR A O 1
ATOM 1501 N N . ILE A 1 199 ? -8.488 8.575 -0.617 1.00 89.62 199 ILE A N 1
ATOM 1502 C CA . ILE A 1 199 ? -9.318 7.423 -0.239 1.00 89.62 199 ILE A CA 1
ATOM 1503 C C . ILE A 1 199 ? -10.544 7.931 0.515 1.00 89.62 199 ILE A C 1
ATOM 1505 O O . ILE A 1 199 ? -10.463 8.416 1.642 1.00 89.62 199 ILE A O 1
ATOM 1509 N N . SER A 1 200 ? -11.694 7.846 -0.146 1.00 83.81 200 SER A N 1
ATOM 1510 C CA . SER A 1 200 ? -12.932 8.489 0.288 1.00 83.81 200 SER A CA 1
ATOM 1511 C C . SER A 1 200 ? -13.887 7.547 1.011 1.00 83.81 200 SER A C 1
ATOM 1513 O O . SER A 1 200 ? -14.775 8.036 1.702 1.00 83.81 200 SER A O 1
ATOM 1515 N N . ASN A 1 201 ? -13.714 6.227 0.887 1.00 89.75 201 ASN A N 1
ATOM 1516 C CA . ASN A 1 201 ? -14.466 5.228 1.641 1.00 89.75 201 ASN A CA 1
ATOM 1517 C C . ASN A 1 201 ? -13.649 3.937 1.822 1.00 89.75 201 ASN A C 1
ATOM 1519 O O . ASN A 1 201 ? -13.326 3.281 0.831 1.00 89.75 201 ASN A O 1
ATOM 1523 N N . LEU A 1 202 ? -13.361 3.554 3.072 1.00 93.44 202 LEU A N 1
ATOM 1524 C CA . LEU A 1 202 ? -12.651 2.306 3.386 1.00 93.44 202 LEU A CA 1
ATOM 1525 C C . LEU A 1 202 ? -13.425 1.048 2.980 1.00 93.44 202 LEU A C 1
ATOM 1527 O O . LEU A 1 202 ? -12.796 0.037 2.686 1.00 93.44 202 LEU A O 1
ATOM 1531 N N . ASP A 1 203 ? -14.756 1.103 2.877 1.00 91.44 203 ASP A N 1
ATOM 1532 C CA . ASP A 1 203 ? -15.537 -0.061 2.433 1.00 91.44 203 ASP A CA 1
ATOM 1533 C C . ASP A 1 203 ? -15.137 -0.539 1.029 1.00 91.44 203 ASP A C 1
ATOM 1535 O O . ASP A 1 203 ? -15.329 -1.707 0.707 1.00 91.44 203 ASP A O 1
ATOM 1539 N N . ASN A 1 204 ? -14.560 0.341 0.203 1.00 93.12 204 ASN A N 1
ATOM 1540 C CA . ASN A 1 204 ? -14.130 0.006 -1.155 1.00 93.12 204 ASN A CA 1
ATOM 1541 C C . ASN A 1 204 ? -12.846 -0.836 -1.201 1.00 93.12 204 ASN A C 1
ATOM 1543 O O . ASN A 1 204 ? -12.529 -1.374 -2.258 1.00 93.12 204 ASN A O 1
ATOM 1547 N N . ILE A 1 205 ? -12.098 -0.908 -0.095 1.00 96.00 205 ILE A N 1
ATOM 1548 C CA . ILE A 1 205 ? -10.813 -1.617 -0.023 1.00 96.00 205 ILE A CA 1
ATOM 1549 C C . ILE A 1 205 ? -10.791 -2.710 1.053 1.00 96.00 205 ILE A C 1
ATOM 1551 O O . ILE A 1 205 ? -9.760 -3.333 1.273 1.00 96.00 205 ILE A O 1
ATOM 1555 N N . LYS A 1 206 ? -11.909 -2.941 1.749 1.00 95.44 206 LYS A N 1
ATOM 1556 C CA . LYS A 1 206 ? -11.968 -3.845 2.908 1.00 95.44 206 LYS A CA 1
ATOM 1557 C C . LYS A 1 206 ? -11.725 -5.318 2.571 1.00 95.44 206 LYS A C 1
ATOM 1559 O O . LYS A 1 206 ? -11.309 -6.050 3.449 1.00 95.44 206 LYS A O 1
ATOM 1564 N N . ASP A 1 207 ? -11.995 -5.720 1.331 1.00 96.00 207 ASP A N 1
ATOM 1565 C CA . ASP A 1 207 ? -11.828 -7.096 0.841 1.00 96.00 207 ASP A CA 1
ATOM 1566 C C . ASP A 1 207 ? -10.562 -7.230 -0.037 1.00 96.00 207 ASP A C 1
ATOM 1568 O O . ASP A 1 207 ? -10.395 -8.200 -0.776 1.00 96.00 207 ASP A O 1
ATOM 1572 N N . LEU A 1 208 ? -9.701 -6.208 -0.010 1.00 98.19 208 LEU A N 1
ATOM 1573 C CA . LEU A 1 208 ? -8.477 -6.108 -0.799 1.00 98.19 208 LEU A CA 1
ATOM 1574 C C . LEU A 1 208 ? -7.242 -6.403 0.061 1.00 98.19 208 LEU A C 1
ATOM 1576 O O . LEU A 1 208 ? -7.345 -6.757 1.237 1.00 98.19 208 LEU A O 1
ATOM 1580 N N . SER A 1 209 ? -6.058 -6.221 -0.518 1.00 98.75 209 SER A N 1
ATOM 1581 C CA . SER A 1 209 ? -4.789 -6.388 0.187 1.00 98.75 209 SER A CA 1
ATOM 1582 C C . SER A 1 209 ? -3.925 -5.132 0.146 1.00 98.75 209 SER A C 1
ATOM 1584 O O . SER A 1 209 ? -4.103 -4.244 -0.692 1.00 98.75 209 SER A O 1
ATOM 1586 N N . ILE A 1 210 ? -2.974 -5.066 1.074 1.00 98.75 210 ILE A N 1
ATOM 1587 C CA . ILE A 1 210 ? -1.836 -4.151 1.031 1.00 98.75 210 ILE A CA 1
ATOM 1588 C C . ILE A 1 210 ? -0.583 -4.951 0.677 1.00 98.75 210 ILE A C 1
ATOM 1590 O O . ILE A 1 210 ? -0.385 -6.053 1.194 1.00 98.75 210 ILE A O 1
ATOM 1594 N N . VAL A 1 211 ? 0.268 -4.402 -0.187 1.00 98.69 211 VAL A N 1
ATOM 1595 C CA . VAL A 1 211 ? 1.534 -5.022 -0.601 1.00 98.69 211 VAL A CA 1
ATOM 1596 C C . VAL A 1 211 ? 2.658 -4.003 -0.486 1.00 98.69 211 VAL A C 1
ATOM 1598 O O . VAL A 1 211 ? 2.472 -2.838 -0.829 1.00 98.69 211 VAL A O 1
ATOM 1601 N N . PHE A 1 212 ? 3.814 -4.456 -0.009 1.00 98.38 212 PHE A N 1
ATOM 1602 C CA . PHE A 1 212 ? 5.057 -3.704 0.088 1.00 98.38 212 PHE A CA 1
ATOM 1603 C C . PHE A 1 212 ? 6.052 -4.184 -0.964 1.00 98.38 212 PHE A C 1
ATOM 1605 O O . PHE A 1 212 ? 6.139 -5.383 -1.248 1.00 98.38 212 PHE A O 1
ATOM 1612 N N . HIS A 1 213 ? 6.826 -3.254 -1.516 1.00 96.69 213 HIS A N 1
ATOM 1613 C CA . HIS A 1 213 ? 7.781 -3.512 -2.578 1.00 96.69 213 HIS A CA 1
ATOM 1614 C C . HIS A 1 213 ? 9.120 -2.827 -2.340 1.00 96.69 213 HIS A C 1
ATOM 1616 O O . HIS A 1 213 ? 9.180 -1.703 -1.846 1.00 96.69 213 HIS A O 1
ATOM 1622 N N . CYS A 1 214 ? 10.173 -3.465 -2.836 1.00 94.94 214 CYS A N 1
ATOM 1623 C CA . CYS A 1 214 ? 11.508 -2.892 -2.968 1.00 94.94 214 CYS A CA 1
ATOM 1624 C C . CYS A 1 214 ? 11.718 -2.435 -4.413 1.00 94.94 214 CYS A C 1
ATOM 1626 O O . CYS A 1 214 ? 12.398 -3.090 -5.200 1.00 94.94 214 CYS A O 1
ATOM 1628 N N . GLY A 1 215 ? 11.029 -1.362 -4.802 1.00 89.12 215 GLY A N 1
ATOM 1629 C CA . GLY A 1 215 ? 10.919 -0.963 -6.203 1.00 89.12 215 GLY A CA 1
ATOM 1630 C C . GLY A 1 215 ? 9.876 -1.832 -6.902 1.00 89.12 215 GLY A C 1
ATOM 1631 O O . GLY A 1 215 ? 8.681 -1.578 -6.764 1.00 89.12 215 GLY A O 1
ATOM 1632 N N . GLY A 1 216 ? 10.320 -2.867 -7.618 1.00 89.12 216 GLY A N 1
ATOM 1633 C CA . GLY A 1 216 ? 9.450 -3.822 -8.320 1.00 89.12 216 GLY A CA 1
ATOM 1634 C C . GLY A 1 216 ? 9.028 -5.041 -7.481 1.00 89.12 216 GLY A C 1
ATOM 1635 O O . GLY A 1 216 ? 7.823 -5.277 -7.332 1.00 89.12 216 GLY A O 1
ATOM 1636 N N . PRO A 1 217 ? 9.982 -5.827 -6.937 1.00 93.69 217 PRO A N 1
ATOM 1637 C CA . PRO A 1 217 ? 9.695 -7.043 -6.174 1.00 93.69 217 PRO A CA 1
ATOM 1638 C C . PRO A 1 217 ? 8.738 -6.813 -5.004 1.00 93.69 217 PRO A C 1
ATOM 1640 O O . PRO A 1 217 ? 8.912 -5.864 -4.244 1.00 93.69 217 PRO A O 1
ATOM 1643 N N . ARG A 1 218 ? 7.753 -7.706 -4.850 1.00 96.12 218 ARG A N 1
ATOM 1644 C CA . ARG A 1 218 ? 6.829 -7.748 -3.704 1.00 96.12 218 ARG A CA 1
ATOM 1645 C C . ARG A 1 218 ? 7.516 -8.472 -2.555 1.00 96.12 218 ARG A C 1
ATOM 1647 O O . ARG A 1 218 ? 7.926 -9.614 -2.737 1.00 96.12 218 ARG A O 1
ATOM 1654 N N . VAL A 1 219 ? 7.625 -7.826 -1.399 1.00 96.25 219 VAL A N 1
ATOM 1655 C CA . VAL A 1 219 ? 8.403 -8.351 -0.262 1.00 96.25 219 VAL A CA 1
ATOM 1656 C C . VAL A 1 219 ? 7.562 -8.672 0.964 1.00 96.25 219 VAL A C 1
ATOM 1658 O O . VAL A 1 219 ? 7.977 -9.475 1.790 1.00 96.25 219 VAL A O 1
ATOM 1661 N N . ALA A 1 220 ? 6.375 -8.077 1.080 1.00 97.75 220 ALA A N 1
ATOM 1662 C CA . ALA A 1 220 ? 5.444 -8.364 2.162 1.00 97.75 220 ALA A CA 1
ATOM 1663 C C . ALA A 1 220 ? 4.015 -8.003 1.742 1.00 97.75 220 ALA A C 1
ATOM 1665 O O . ALA A 1 220 ? 3.818 -7.075 0.956 1.00 97.75 220 ALA A O 1
ATOM 1666 N N . CYS A 1 221 ? 3.010 -8.707 2.254 1.00 98.62 221 CYS A N 1
ATOM 1667 C CA . CYS A 1 221 ? 1.613 -8.406 1.955 1.00 98.62 221 CYS A CA 1
ATOM 1668 C C . CYS A 1 221 ? 0.658 -8.917 3.037 1.00 98.62 221 CYS A C 1
ATOM 1670 O O . CYS A 1 221 ? 1.011 -9.783 3.833 1.00 98.62 221 CYS A O 1
ATOM 1672 N N . GLY A 1 222 ? -0.562 -8.379 3.057 1.00 98.50 222 GLY A N 1
ATOM 1673 C CA . GLY A 1 222 ? -1.621 -8.837 3.954 1.00 98.50 222 GLY A CA 1
ATOM 1674 C C . GLY A 1 222 ? -3.005 -8.371 3.517 1.00 98.50 222 GLY A C 1
ATOM 1675 O O . GLY A 1 222 ? -3.148 -7.333 2.869 1.00 98.50 222 GLY A O 1
ATOM 1676 N N . ASN A 1 223 ? -4.028 -9.143 3.879 1.00 98.62 223 ASN A N 1
ATOM 1677 C CA . ASN A 1 223 ? -5.428 -8.807 3.621 1.00 98.62 223 ASN A CA 1
ATOM 1678 C C . ASN A 1 223 ? -5.947 -7.776 4.611 1.00 98.62 223 ASN A C 1
ATOM 1680 O O . ASN A 1 223 ? -5.596 -7.815 5.789 1.00 98.62 223 ASN A O 1
ATOM 1684 N N . PHE A 1 224 ? -6.806 -6.876 4.139 1.00 98.44 224 PHE A N 1
ATOM 1685 C CA . PHE A 1 224 ? -7.581 -6.038 5.037 1.00 98.44 224 PHE A CA 1
ATOM 1686 C C . PHE A 1 224 ? -8.708 -6.842 5.686 1.00 98.44 224 PHE A C 1
ATOM 1688 O O . PHE A 1 224 ? -9.386 -7.639 5.049 1.00 98.44 224 PHE A O 1
ATOM 1695 N N . GLU A 1 225 ? -8.921 -6.577 6.967 1.00 95.75 225 GLU A N 1
ATOM 1696 C CA . GLU A 1 225 ? -10.040 -7.068 7.755 1.00 95.75 225 GLU A CA 1
ATOM 1697 C C . GLU A 1 225 ? -10.720 -5.879 8.435 1.00 95.75 225 GLU A C 1
ATOM 1699 O O . GLU A 1 225 ? -10.058 -4.948 8.913 1.00 95.75 225 GLU A O 1
ATOM 1704 N N . LEU A 1 226 ? -12.052 -5.896 8.471 1.00 93.31 226 LEU A N 1
ATOM 1705 C CA . LEU A 1 226 ? -12.834 -4.897 9.189 1.00 93.31 226 LEU A CA 1
ATOM 1706 C C . LEU A 1 226 ? -12.715 -5.129 10.699 1.00 93.31 226 LEU A C 1
ATOM 1708 O O . LEU A 1 226 ? -12.916 -6.241 11.179 1.00 93.31 226 LEU A O 1
ATOM 1712 N N . MET A 1 227 ? -12.415 -4.065 11.441 1.00 88.25 227 MET A N 1
ATOM 1713 C CA . MET A 1 227 ? -12.345 -4.101 12.900 1.00 88.25 227 MET A CA 1
ATOM 1714 C C . MET A 1 227 ? -13.669 -3.604 13.495 1.00 88.25 227 MET A C 1
ATOM 1716 O O . MET A 1 227 ? -14.046 -2.451 13.265 1.00 88.25 227 MET A O 1
ATOM 1720 N N . ASP A 1 228 ? -14.341 -4.465 14.262 1.00 70.31 228 ASP A N 1
ATOM 1721 C CA . ASP A 1 228 ? -15.589 -4.167 14.990 1.00 70.31 228 ASP A CA 1
ATOM 1722 C C . ASP A 1 228 ? -15.370 -3.454 16.343 1.00 70.31 228 ASP A C 1
ATOM 1724 O O . ASP A 1 228 ? -14.365 -3.744 17.041 1.00 70.31 228 ASP A O 1
#

Sequence (228 aa):
MKFSTSTITTAFALAAVSGLCTIPTSVEAKAPKNNGKNEKNVVELKAMIDSDFFKGTVTVKQKQKQRKGNKGRQQITNAKWKIDIDEIDADICKNACDNCDNPETTLNWHVHERAIPEDGSCGDAGGHWDPTFGCGGASQYQGDNGVCALLANNVPGRVIKQTCEPIEDITACEMGDLSSKMGQVEISEGRQRFSDEYISNLDNIKDLSIVFHCGGPRVACGNFELMD